Protein AF-A0A371H0K6-F1 (afdb_monomer)

Mean predicted aligned error: 21.17 Å

Structure (mmCIF, N/CA/C/O backbone):
data_AF-A0A371H0K6-F1
#
_entry.id   AF-A0A371H0K6-F1
#
loop_
_atom_site.group_PDB
_atom_site.id
_atom_site.type_symbol
_atom_site.label_atom_id
_atom_site.label_alt_id
_atom_site.label_comp_id
_atom_site.label_asym_id
_atom_site.label_entity_id
_atom_site.label_seq_id
_atom_site.pdbx_PDB_ins_code
_atom_site.Cartn_x
_atom_site.Cartn_y
_atom_site.Cartn_z
_atom_site.occupancy
_atom_site.B_iso_or_equiv
_atom_site.auth_seq_id
_atom_site.auth_comp_id
_atom_site.auth_asym_id
_atom_site.auth_atom_id
_atom_site.pdbx_PDB_model_num
ATOM 1 N N . MET A 1 1 ? -7.382 -18.363 21.894 1.00 45.09 1 MET A N 1
ATOM 2 C CA . MET A 1 1 ? -7.617 -19.755 22.333 1.00 45.09 1 MET A CA 1
ATOM 3 C C . MET A 1 1 ? -6.270 -20.460 22.282 1.00 45.09 1 MET A C 1
ATOM 5 O O . MET A 1 1 ? -5.723 -20.584 21.196 1.00 45.09 1 MET A O 1
ATOM 9 N N . TYR A 1 2 ? -5.668 -20.764 23.435 1.00 44.28 2 TYR A N 1
ATOM 10 C CA . TYR A 1 2 ? -4.329 -21.360 23.511 1.00 44.28 2 TYR A CA 1
ATOM 11 C C . TYR A 1 2 ? -4.470 -22.869 23.285 1.00 44.28 2 TYR A C 1
ATOM 13 O O . TYR A 1 2 ? -4.843 -23.604 24.197 1.00 44.28 2 TYR A O 1
ATOM 21 N N . VAL A 1 3 ? -4.262 -23.326 22.051 1.00 57.12 3 VAL A N 1
ATOM 22 C CA . VAL A 1 3 ? -4.075 -24.755 21.785 1.00 57.12 3 VAL A CA 1
ATOM 23 C C . VAL A 1 3 ? -2.621 -25.032 22.148 1.00 57.12 3 VAL A C 1
ATOM 25 O O . VAL A 1 3 ? -1.718 -24.473 21.535 1.00 57.12 3 VAL A O 1
ATOM 28 N N . SER A 1 4 ? -2.403 -25.771 23.235 1.00 51.38 4 SER A N 1
ATOM 29 C C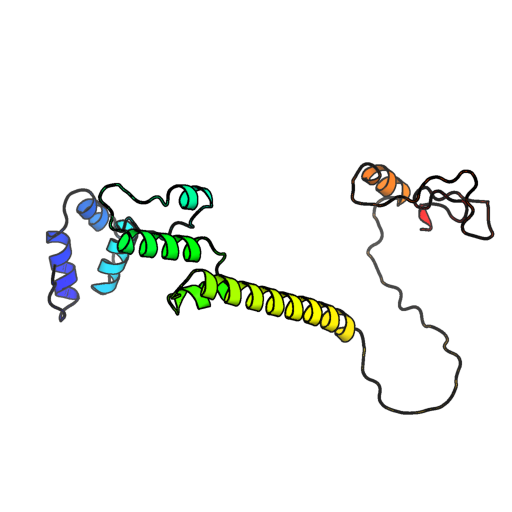A . SER A 1 4 ? -1.081 -26.055 23.798 1.00 51.38 4 SER A CA 1
ATOM 30 C C . SER A 1 4 ? -0.113 -26.534 22.712 1.00 51.38 4 SER A C 1
ATOM 32 O O . SER A 1 4 ? -0.322 -27.598 22.124 1.00 51.38 4 SER A O 1
ATOM 34 N N . GLY A 1 5 ? 0.929 -25.742 22.453 1.00 57.84 5 GLY A N 1
ATOM 35 C CA . GLY A 1 5 ? 1.994 -26.078 21.516 1.00 57.84 5 GLY A CA 1
ATOM 36 C C . GLY A 1 5 ? 2.712 -27.343 21.973 1.00 57.84 5 GLY A C 1
ATOM 37 O O . GLY A 1 5 ? 3.301 -27.370 23.051 1.00 57.84 5 GLY A O 1
ATOM 38 N N . GLY A 1 6 ? 2.617 -28.405 21.176 1.00 63.91 6 GLY A N 1
ATOM 39 C CA . GLY A 1 6 ? 3.348 -29.643 21.445 1.00 63.91 6 GLY A CA 1
ATOM 40 C C . GLY A 1 6 ? 2.882 -30.865 20.660 1.00 63.91 6 GLY A C 1
ATOM 41 O O . GLY A 1 6 ? 3.639 -31.823 20.549 1.00 63.91 6 GLY A O 1
ATOM 42 N N . ASN A 1 7 ? 1.665 -30.872 20.100 1.00 82.19 7 ASN A N 1
ATOM 43 C CA . ASN A 1 7 ? 1.193 -32.005 19.300 1.00 82.19 7 ASN A CA 1
ATOM 44 C C . ASN A 1 7 ? 0.217 -31.570 18.198 1.00 82.19 7 ASN A C 1
ATOM 46 O O . ASN A 1 7 ? -0.992 -31.513 18.423 1.00 82.19 7 ASN A O 1
ATOM 50 N N . ASP A 1 8 ? 0.734 -31.331 16.991 1.00 83.19 8 ASP A N 1
ATOM 51 C CA . ASP A 1 8 ? -0.053 -30.927 15.814 1.00 83.19 8 ASP A CA 1
ATOM 52 C C . ASP A 1 8 ? -1.241 -31.849 15.546 1.00 83.19 8 ASP A C 1
ATOM 54 O O . ASP A 1 8 ? -2.343 -31.399 15.234 1.00 83.19 8 ASP A O 1
ATOM 58 N N . LYS A 1 9 ? -1.057 -33.157 15.749 1.00 82.62 9 LYS A N 1
ATOM 59 C CA . LYS A 1 9 ? -2.113 -34.155 15.557 1.00 82.62 9 LYS A CA 1
ATOM 60 C C . LYS A 1 9 ? -3.246 -33.995 16.569 1.00 82.62 9 LYS A C 1
ATOM 62 O O . LYS A 1 9 ? -4.401 -34.251 16.230 1.00 82.62 9 LYS A O 1
ATOM 67 N N . LEU A 1 10 ? -2.934 -33.607 17.805 1.00 86.06 10 LEU A N 1
ATOM 68 C CA . LEU A 1 10 ? -3.939 -33.307 18.823 1.00 86.06 10 LEU A CA 1
ATOM 69 C C . LEU A 1 10 ? -4.637 -31.980 18.505 1.00 86.06 10 LEU A C 1
ATOM 71 O O . LEU A 1 10 ? -5.865 -31.928 18.502 1.00 86.06 10 LEU A O 1
ATOM 75 N N . SER A 1 11 ? -3.871 -30.947 18.157 1.00 86.75 11 SER A N 1
ATOM 76 C CA . SER A 1 11 ? -4.388 -29.622 17.809 1.00 86.75 11 SER A CA 1
ATOM 77 C C . SER A 1 11 ? -5.359 -29.676 16.625 1.00 86.75 11 SER A C 1
ATOM 79 O O . SER A 1 11 ? -6.478 -29.174 16.728 1.00 86.75 11 SER A O 1
ATOM 81 N N . CYS A 1 12 ? -5.009 -30.386 15.546 1.00 87.31 12 CYS A N 1
ATOM 82 C CA . CYS A 1 12 ? -5.887 -30.590 14.388 1.00 87.31 12 CYS A CA 1
ATOM 83 C C . CYS A 1 12 ? -7.174 -31.353 14.727 1.00 87.31 12 CYS A C 1
ATOM 85 O O . CYS A 1 12 ? -8.210 -31.102 14.118 1.00 87.31 12 CYS A O 1
ATOM 87 N N . LYS A 1 13 ? -7.137 -32.284 15.691 1.00 85.88 13 LYS A N 1
ATOM 88 C CA . LYS A 1 13 ? -8.326 -33.042 16.117 1.00 85.88 13 LYS A CA 1
ATOM 89 C C . LYS A 1 13 ? -9.265 -32.228 16.999 1.00 85.88 13 LYS A C 1
ATOM 91 O O . LYS A 1 13 ? -10.474 -32.418 16.927 1.00 85.88 13 LYS A O 1
ATOM 96 N N . LEU A 1 14 ? -8.719 -31.355 17.842 1.00 89.31 14 LEU A N 1
ATOM 97 C CA . LEU A 1 14 ? -9.507 -30.526 18.753 1.00 89.31 14 LEU A CA 1
ATOM 98 C C . LEU A 1 14 ? -10.107 -29.304 18.049 1.00 89.31 14 LEU A C 1
ATOM 100 O O . LEU A 1 14 ? -11.197 -28.865 18.411 1.00 89.31 14 LEU A O 1
ATOM 104 N N . PHE A 1 15 ? -9.429 -28.779 17.027 1.00 88.69 15 PHE A N 1
ATOM 105 C CA . PHE A 1 15 ? -9.820 -27.548 16.341 1.00 88.69 15 PHE A CA 1
ATOM 106 C C . PHE A 1 15 ? -11.255 -27.552 15.779 1.00 88.69 15 PHE A C 1
ATOM 108 O O . PHE A 1 15 ? -11.979 -26.595 16.059 1.00 88.69 15 PHE A O 1
ATOM 115 N N . PRO A 1 16 ? -11.746 -28.604 15.088 1.00 88.12 16 PRO A N 1
ATOM 116 C CA . PRO A 1 16 ? -13.129 -28.649 14.606 1.00 88.12 16 PRO A CA 1
ATOM 117 C C . PRO A 1 16 ? -14.175 -28.471 15.710 1.00 88.12 16 PRO A C 1
ATOM 119 O O . PRO A 1 16 ? -15.214 -27.865 15.467 1.00 88.12 16 PRO A O 1
ATOM 122 N N . GLY A 1 17 ? -13.889 -28.935 16.934 1.00 89.00 17 GLY A N 1
ATOM 123 C CA . GLY A 1 17 ? -14.779 -28.782 18.091 1.00 89.00 17 GLY A CA 1
ATOM 124 C C . GLY A 1 17 ? -14.931 -27.337 18.574 1.00 89.00 17 GLY A C 1
ATOM 125 O O . GLY A 1 17 ? -15.825 -27.037 19.362 1.00 89.00 17 GLY A O 1
ATOM 126 N N . THR A 1 18 ? -14.080 -26.432 18.092 1.00 89.75 18 THR A N 1
ATOM 127 C CA . THR A 1 18 ? -14.142 -24.997 18.393 1.00 89.75 18 THR A CA 1
ATOM 128 C C . THR A 1 18 ? -14.959 -24.212 17.360 1.00 89.75 18 THR A C 1
ATOM 130 O O . THR A 1 18 ? -15.326 -23.063 17.608 1.00 89.75 18 THR A O 1
ATOM 133 N N . LEU A 1 19 ? -15.272 -24.821 16.211 1.00 91.38 19 LEU A N 1
ATOM 134 C CA . LEU A 1 19 ? -15.954 -24.167 15.097 1.00 91.38 19 LEU A CA 1
ATOM 135 C C . LEU A 1 19 ? -17.476 -24.268 15.228 1.00 91.38 19 LEU A C 1
ATOM 137 O O . LEU A 1 19 ? -18.022 -25.248 15.731 1.00 91.38 19 LEU A O 1
ATOM 141 N N . ARG A 1 20 ? -18.185 -23.254 14.723 1.00 91.38 20 ARG A N 1
ATOM 142 C CA . ARG A 1 20 ? -19.651 -23.239 14.610 1.00 91.38 20 ARG A CA 1
ATOM 143 C C . ARG A 1 20 ? -20.077 -22.640 13.273 1.00 91.38 20 ARG A C 1
ATOM 145 O O . ARG A 1 20 ? -19.347 -21.846 12.681 1.00 91.38 20 ARG A O 1
ATOM 152 N N . GLY A 1 21 ? -21.272 -23.007 12.811 1.00 93.38 21 GLY A N 1
ATOM 153 C CA . GLY A 1 21 ? -21.896 -22.422 11.622 1.00 93.38 21 GLY A CA 1
ATOM 154 C C . GLY A 1 21 ? -21.027 -22.535 10.366 1.00 93.38 21 GLY A C 1
ATOM 155 O O . GLY A 1 21 ? -20.539 -23.614 10.034 1.00 93.38 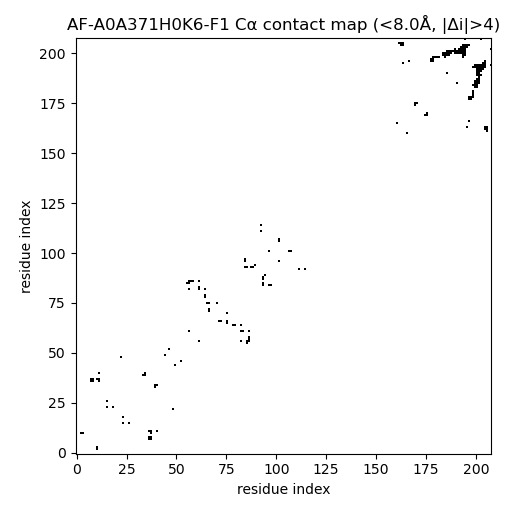21 GLY A O 1
ATOM 156 N N . VAL A 1 22 ? -20.817 -21.406 9.681 1.00 90.75 22 VAL A N 1
ATOM 157 C CA . VAL A 1 22 ? -20.090 -21.324 8.398 1.00 90.75 22 VAL A CA 1
ATOM 158 C C . VAL A 1 22 ? -18.665 -21.880 8.496 1.00 90.75 22 VAL A C 1
ATOM 160 O O . VAL A 1 22 ? -18.211 -22.562 7.580 1.00 90.75 22 VAL A O 1
ATOM 163 N N . ALA A 1 23 ? -17.980 -21.663 9.622 1.00 91.44 23 ALA A N 1
ATOM 164 C CA . ALA A 1 23 ? -16.634 -22.190 9.839 1.00 91.44 23 ALA A CA 1
ATOM 165 C C . ALA A 1 23 ? -16.602 -23.723 9.904 1.00 91.44 23 ALA A C 1
ATOM 167 O O . ALA A 1 23 ? -15.687 -24.351 9.378 1.00 91.44 23 ALA A O 1
ATOM 168 N N . MET A 1 24 ? -17.628 -24.335 10.498 1.00 92.75 24 MET A N 1
ATOM 169 C CA . MET A 1 24 ? -17.750 -25.790 10.555 1.00 92.75 24 MET A CA 1
ATOM 170 C C . MET A 1 24 ? -18.036 -26.378 9.169 1.00 92.75 24 MET A C 1
ATOM 172 O O . MET A 1 24 ? -17.437 -27.383 8.795 1.00 92.75 24 MET A O 1
ATOM 176 N N . HIS A 1 25 ? -18.913 -25.731 8.392 1.00 92.31 25 HIS A N 1
ATOM 177 C CA . HIS A 1 25 ? -19.211 -26.161 7.026 1.00 92.31 25 HIS A CA 1
ATOM 178 C C . HIS A 1 25 ? -17.969 -26.091 6.132 1.00 92.31 25 HIS A C 1
ATOM 180 O O . HIS A 1 25 ? -17.664 -27.058 5.446 1.00 92.31 25 HIS A O 1
ATOM 186 N N . TRP A 1 26 ? -17.204 -24.999 6.206 1.00 94.12 26 TRP A N 1
ATOM 187 C CA . TRP A 1 26 ? -15.934 -24.862 5.489 1.00 94.12 26 TRP A CA 1
ATOM 188 C C . TRP A 1 26 ? -14.925 -25.963 5.837 1.00 94.12 26 TRP A C 1
ATOM 190 O O . TRP A 1 26 ? -14.297 -26.522 4.946 1.00 94.12 26 TRP A O 1
ATOM 200 N N . MET A 1 27 ? -14.782 -26.324 7.115 1.00 90.25 27 MET A N 1
ATOM 201 C CA . MET A 1 27 ? -13.859 -27.395 7.508 1.00 90.25 27 MET A CA 1
ATOM 202 C C . MET A 1 27 ? -14.210 -28.722 6.808 1.00 90.25 27 MET A C 1
ATOM 204 O O . MET A 1 27 ? -13.319 -29.484 6.439 1.00 90.25 27 MET A O 1
ATOM 208 N N . ALA A 1 28 ? -15.504 -28.986 6.595 1.00 90.25 28 ALA A N 1
ATOM 209 C CA . ALA A 1 28 ? -15.987 -30.184 5.913 1.00 90.25 28 ALA A CA 1
ATOM 210 C C . ALA A 1 28 ? -15.794 -30.152 4.384 1.00 90.25 28 ALA A C 1
ATOM 212 O O . ALA A 1 28 ? -15.892 -31.202 3.752 1.00 90.25 28 ALA A O 1
ATOM 213 N N . THR A 1 29 ? -15.516 -28.989 3.783 1.00 91.69 29 THR A N 1
ATOM 214 C CA . THR A 1 29 ? -15.246 -28.866 2.339 1.00 91.69 29 THR A CA 1
ATOM 215 C C . THR A 1 29 ? -13.763 -28.978 1.986 1.00 91.69 29 THR A C 1
ATOM 217 O O . THR A 1 29 ? -13.419 -28.982 0.803 1.00 91.69 29 THR A O 1
ATOM 220 N N . LEU A 1 30 ? -12.874 -29.077 2.980 1.00 90.62 30 LEU A N 1
ATOM 221 C CA . LEU A 1 30 ? -11.439 -29.193 2.739 1.00 90.62 30 LEU A CA 1
ATOM 222 C C . LEU A 1 30 ? -11.091 -30.527 2.047 1.00 90.62 30 LEU A C 1
ATOM 224 O O . LEU A 1 30 ? -11.603 -31.578 2.447 1.00 90.62 30 LEU A O 1
ATOM 228 N N . PRO A 1 31 ? -10.206 -30.523 1.029 1.00 89.69 31 PRO A N 1
ATOM 229 C CA . PRO A 1 31 ? -9.789 -31.746 0.355 1.00 89.69 31 PRO A CA 1
ATOM 230 C C . PRO A 1 31 ? -9.125 -32.747 1.305 1.00 89.69 31 PRO A C 1
ATOM 232 O O . PRO A 1 31 ? -8.416 -32.386 2.247 1.00 89.69 31 PRO A O 1
ATOM 235 N N . ALA A 1 32 ? -9.283 -34.038 1.017 1.00 86.56 32 ALA A N 1
ATOM 236 C CA . ALA A 1 32 ? -8.591 -35.071 1.775 1.00 86.56 32 ALA A CA 1
ATOM 237 C C . ALA A 1 32 ? -7.068 -34.843 1.729 1.00 86.56 32 ALA A C 1
ATOM 239 O O . ALA A 1 32 ? -6.499 -34.624 0.662 1.00 86.56 32 ALA A O 1
ATOM 240 N N . ARG A 1 33 ? -6.408 -34.951 2.889 1.00 85.94 33 ARG A N 1
ATOM 241 C CA . ARG A 1 33 ? -4.949 -34.784 3.059 1.00 85.94 33 ARG A CA 1
ATOM 242 C C . ARG A 1 33 ? -4.414 -33.362 2.802 1.00 85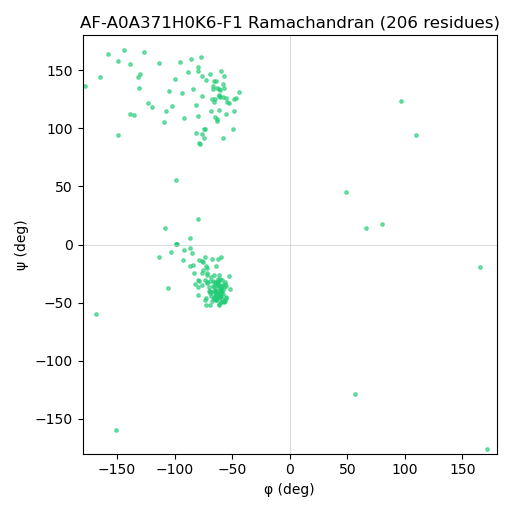.94 33 ARG A C 1
ATOM 244 O O . ARG A 1 33 ? -3.199 -33.206 2.714 1.00 85.94 33 ARG A O 1
ATOM 251 N N . SER A 1 34 ? -5.267 -32.334 2.740 1.00 86.81 34 SER A N 1
ATOM 252 C CA . SER A 1 34 ? -4.823 -30.937 2.578 1.00 86.81 34 SER A CA 1
ATOM 253 C C . SER A 1 34 ? -4.200 -30.315 3.836 1.00 86.81 34 SER A C 1
ATOM 255 O O . SER A 1 34 ? -3.641 -29.230 3.753 1.00 86.81 34 SER A O 1
ATOM 257 N N . ILE A 1 35 ? -4.311 -30.971 4.994 1.00 88.31 35 ILE A N 1
ATOM 258 C CA . ILE A 1 35 ? -3.754 -30.518 6.275 1.00 88.31 35 ILE A CA 1
ATOM 259 C C . ILE A 1 35 ? -2.773 -31.583 6.761 1.00 88.31 35 ILE A C 1
ATOM 261 O O . ILE A 1 35 ? -3.192 -32.717 7.013 1.00 88.31 35 ILE A O 1
ATOM 265 N N . GLN A 1 36 ? -1.495 -31.230 6.903 1.00 86.75 36 GLN A N 1
ATOM 266 C CA . GLN A 1 36 ? -0.462 -32.115 7.451 1.00 86.75 36 GLN A CA 1
ATOM 267 C C . GLN A 1 36 ? -0.079 -31.703 8.877 1.00 86.75 36 GLN A C 1
ATOM 269 O O . GLN A 1 36 ? 0.109 -32.563 9.737 1.00 86.75 36 GLN A O 1
ATOM 274 N N . MET A 1 37 ? -0.045 -30.397 9.143 1.00 90.56 37 MET A N 1
ATOM 275 C CA . MET A 1 37 ? 0.287 -29.801 10.437 1.00 90.56 37 MET A CA 1
ATOM 276 C C . MET A 1 37 ? -0.806 -28.835 10.898 1.00 90.56 37 MET A C 1
ATOM 278 O O . MET A 1 37 ? -1.662 -28.410 10.119 1.00 90.56 37 MET A O 1
ATOM 282 N N . PHE A 1 38 ? -0.776 -28.462 12.179 1.00 88.44 38 PHE A N 1
ATOM 283 C CA . PHE A 1 38 ? -1.720 -27.477 12.703 1.00 88.44 38 PHE A CA 1
ATOM 284 C C . PHE A 1 38 ? -1.554 -26.106 12.039 1.00 88.44 38 PHE A C 1
ATOM 286 O O . PHE A 1 38 ? -2.550 -25.423 11.807 1.00 88.44 38 PHE A O 1
ATOM 293 N N . ASP A 1 39 ? -0.333 -25.747 11.647 1.00 88.56 39 ASP A N 1
ATOM 294 C CA . ASP A 1 39 ? -0.060 -24.503 10.925 1.00 88.56 39 ASP A CA 1
ATOM 295 C C . ASP A 1 39 ? -0.743 -24.451 9.549 1.00 88.56 39 ASP A C 1
ATOM 297 O O . ASP A 1 39 ? -1.259 -23.398 9.173 1.00 88.56 39 ASP A O 1
ATOM 301 N N . ASP A 1 40 ? -0.859 -25.578 8.833 1.00 90.31 40 ASP A N 1
ATOM 302 C CA . ASP A 1 40 ? -1.591 -25.638 7.556 1.00 90.31 40 ASP A CA 1
ATOM 303 C C . ASP A 1 40 ? -3.080 -25.326 7.761 1.00 90.31 40 ASP A C 1
ATOM 305 O O . ASP A 1 40 ? -3.708 -24.596 6.983 1.00 90.31 40 ASP A O 1
ATOM 309 N N . LEU A 1 41 ? -3.653 -25.873 8.839 1.00 90.38 41 LEU A N 1
ATOM 310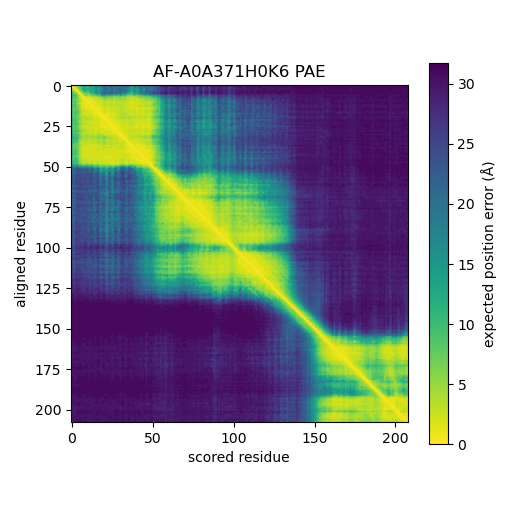 C CA . LEU A 1 41 ? -5.042 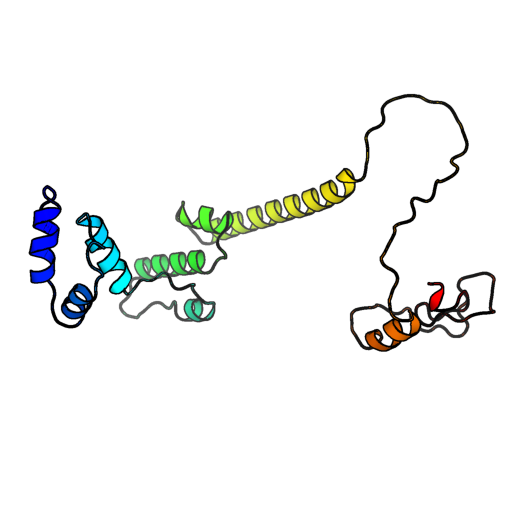-25.650 9.229 1.00 90.38 41 LEU A CA 1
ATOM 311 C C . LEU A 1 41 ? -5.267 -24.202 9.670 1.00 90.38 41 LEU A C 1
ATOM 313 O O . LEU A 1 41 ? -6.205 -23.559 9.197 1.00 90.38 41 LEU A O 1
ATOM 317 N N . ALA A 1 42 ? -4.407 -23.680 10.544 1.00 89.56 42 ALA A N 1
ATOM 318 C CA . ALA A 1 42 ? -4.479 -22.306 11.021 1.00 89.56 42 ALA A CA 1
ATOM 319 C C . ALA A 1 42 ? -4.331 -21.309 9.861 1.00 89.56 42 ALA A C 1
ATOM 321 O O . ALA A 1 42 ? -5.142 -20.390 9.736 1.00 89.56 42 ALA A O 1
ATOM 322 N N . GLY A 1 43 ? -3.366 -21.528 8.964 1.00 88.69 43 GLY A N 1
ATOM 323 C CA . GLY A 1 43 ? -3.158 -20.712 7.769 1.00 88.69 43 GLY A CA 1
ATOM 324 C C . GLY A 1 43 ? -4.359 -20.738 6.822 1.00 88.69 43 GLY A C 1
ATOM 325 O O . GLY A 1 43 ? -4.818 -19.686 6.375 1.00 88.69 43 GLY A O 1
ATOM 326 N N . SER A 1 44 ? -4.932 -21.919 6.574 1.00 89.62 44 SER A N 1
ATOM 327 C CA . SER A 1 44 ? -6.134 -22.064 5.740 1.00 89.62 44 SER A CA 1
ATOM 328 C C . SER A 1 44 ? -7.350 -21.373 6.361 1.00 89.62 44 SER A C 1
ATOM 330 O O . SER A 1 44 ? -8.092 -20.677 5.666 1.00 89.62 44 SER A O 1
ATOM 332 N N . PHE A 1 45 ? -7.534 -21.515 7.675 1.00 90.25 45 PHE A N 1
ATOM 333 C CA . PHE A 1 45 ? -8.620 -20.876 8.414 1.00 90.25 45 PHE A CA 1
ATOM 334 C C . PHE A 1 45 ? -8.509 -19.350 8.367 1.00 90.25 45 PHE A C 1
ATOM 336 O O . PHE A 1 45 ? -9.485 -18.669 8.057 1.00 90.25 45 PHE A O 1
ATOM 343 N N . VAL A 1 46 ? -7.314 -18.805 8.612 1.00 88.56 46 VAL A N 1
ATOM 344 C CA . VAL A 1 46 ? -7.046 -17.365 8.510 1.00 88.56 46 VAL A CA 1
ATOM 345 C C . VAL A 1 46 ? -7.263 -16.881 7.076 1.00 88.56 46 VAL A C 1
ATOM 347 O O . VAL A 1 46 ? -7.946 -15.887 6.878 1.00 88.56 46 VAL A O 1
ATOM 350 N N . SER A 1 47 ? -6.780 -17.593 6.059 1.00 85.44 47 SER A N 1
ATOM 351 C CA . SER A 1 47 ? -6.994 -17.213 4.652 1.00 85.44 47 SER A CA 1
ATOM 352 C C . SER A 1 47 ? -8.479 -17.158 4.256 1.00 85.44 47 SER A C 1
ATOM 354 O O . SER A 1 47 ? -8.888 -16.297 3.468 1.00 85.44 47 SER A O 1
ATOM 356 N N . GLN A 1 48 ? -9.294 -18.058 4.816 1.00 87.06 48 GLN A N 1
ATOM 357 C CA . GLN A 1 48 ? -10.729 -18.129 4.550 1.00 87.06 48 GLN A CA 1
ATOM 358 C C . GLN A 1 48 ? -11.542 -17.090 5.335 1.00 87.06 48 GLN A C 1
ATOM 360 O O . GLN A 1 48 ? -12.466 -16.497 4.779 1.00 87.06 48 GLN A O 1
ATOM 365 N N . PHE A 1 49 ? -11.239 -16.901 6.623 1.00 85.94 49 PHE A N 1
ATOM 366 C CA . PHE A 1 49 ? -12.092 -16.156 7.558 1.00 85.94 49 PHE A CA 1
ATOM 367 C C . PHE A 1 49 ? -11.497 -14.846 8.065 1.00 85.94 49 PHE A C 1
ATOM 369 O O . PHE A 1 49 ? -12.220 -14.053 8.670 1.00 85.94 49 PHE A O 1
ATOM 376 N N . ALA A 1 50 ? -10.215 -14.567 7.825 1.00 82.19 50 ALA A N 1
ATOM 377 C CA . ALA A 1 50 ? -9.691 -13.242 8.102 1.00 82.19 50 ALA A CA 1
ATOM 378 C C . ALA A 1 50 ? -10.318 -12.253 7.116 1.00 82.19 50 ALA A C 1
ATOM 380 O O . ALA A 1 50 ? -10.053 -12.277 5.915 1.00 82.19 50 ALA A O 1
ATOM 381 N N . ALA A 1 51 ? -11.108 -11.324 7.654 1.00 62.62 51 ALA A N 1
ATOM 382 C CA . ALA A 1 51 ? -11.660 -10.192 6.910 1.00 62.62 51 ALA A CA 1
ATOM 383 C C . ALA A 1 51 ? -10.567 -9.284 6.309 1.00 62.62 51 ALA A C 1
ATOM 385 O O . ALA A 1 51 ? -10.851 -8.434 5.468 1.00 62.62 51 ALA A O 1
ATOM 386 N N . ASN A 1 52 ? -9.312 -9.489 6.712 1.00 58.53 52 ASN A N 1
ATOM 387 C CA . ASN A 1 52 ? -8.152 -8.730 6.287 1.00 58.53 52 ASN A CA 1
ATOM 388 C C . ASN A 1 52 ? -7.377 -9.470 5.183 1.00 58.53 52 ASN A C 1
ATOM 390 O O . ASN A 1 52 ? -6.179 -9.717 5.300 1.00 58.53 52 ASN A O 1
ATOM 394 N N . LYS A 1 53 ? -8.047 -9.833 4.081 1.00 57.50 53 LYS A N 1
ATOM 395 C CA . LYS A 1 53 ? -7.296 -9.957 2.825 1.00 57.50 53 LYS A CA 1
ATOM 396 C C . LYS A 1 53 ? -6.805 -8.556 2.505 1.00 57.50 53 LYS A C 1
ATOM 398 O O . LYS A 1 53 ? -7.623 -7.639 2.490 1.00 57.50 53 LYS A O 1
ATOM 403 N N . VAL A 1 54 ? -5.497 -8.387 2.310 1.00 58.75 54 VAL A N 1
ATOM 404 C CA . VAL A 1 54 ? -4.893 -7.098 1.954 1.00 58.75 54 VAL A CA 1
ATOM 405 C C . VAL A 1 54 ? -5.543 -6.626 0.655 1.00 58.75 54 VAL A C 1
ATOM 407 O O . VAL A 1 54 ? -5.135 -7.003 -0.441 1.00 58.75 54 VAL A O 1
ATOM 410 N N . LYS A 1 55 ? -6.619 -5.848 0.778 1.00 62.88 55 LYS A N 1
ATOM 411 C CA . LYS A 1 55 ? -7.199 -5.127 -0.342 1.00 62.88 55 LYS A CA 1
ATOM 412 C C . LYS A 1 55 ? -6.168 -4.081 -0.739 1.00 62.88 55 LYS A C 1
ATOM 414 O O . LYS A 1 55 ? -5.598 -3.413 0.136 1.00 62.88 55 LYS A O 1
ATOM 419 N N . LYS A 1 56 ? -5.911 -3.968 -2.044 1.00 63.03 56 LYS A N 1
ATOM 420 C CA . LYS A 1 56 ? -5.256 -2.773 -2.574 1.00 63.03 56 LYS A CA 1
ATOM 421 C C . LYS A 1 56 ? -6.098 -1.590 -2.110 1.00 63.03 56 LYS A C 1
ATOM 423 O O . LYS A 1 56 ? -7.300 -1.603 -2.343 1.00 63.03 56 LYS A O 1
ATOM 428 N N . ILE A 1 57 ? -5.473 -0.660 -1.393 1.00 69.31 57 ILE A N 1
ATOM 429 C CA . ILE A 1 57 ? -6.111 0.611 -1.063 1.00 69.31 57 ILE A CA 1
ATOM 430 C C . ILE A 1 57 ? -6.309 1.340 -2.387 1.00 69.31 57 ILE A C 1
ATOM 432 O O . ILE A 1 57 ? -5.348 1.547 -3.130 1.00 69.31 57 ILE A O 1
ATOM 436 N N . GLU A 1 58 ? -7.550 1.683 -2.694 1.00 72.38 58 GLU A N 1
ATOM 437 C CA . GLU A 1 58 ? -7.880 2.587 -3.782 1.00 72.38 58 GLU A CA 1
ATOM 438 C C . GLU A 1 58 ? -7.815 4.035 -3.293 1.00 72.38 58 GLU A C 1
ATOM 440 O O . GLU A 1 58 ? -7.916 4.328 -2.103 1.00 72.38 58 GLU A O 1
ATOM 445 N N . VAL A 1 59 ? -7.669 4.979 -4.225 1.00 69.31 59 VAL A N 1
ATOM 446 C CA . VAL A 1 59 ? -7.654 6.412 -3.889 1.00 69.31 59 VAL A CA 1
ATOM 447 C C . VAL A 1 59 ? -8.952 6.830 -3.180 1.00 69.31 59 VAL A C 1
ATOM 449 O O . VAL A 1 59 ? -8.916 7.693 -2.310 1.00 69.31 59 VAL A O 1
ATOM 452 N N . ALA A 1 60 ? -10.079 6.180 -3.492 1.00 72.12 60 ALA A N 1
ATOM 453 C CA . ALA A 1 60 ? -11.353 6.375 -2.802 1.00 72.12 60 ALA A CA 1
ATOM 454 C C . ALA A 1 60 ? -11.270 6.041 -1.300 1.00 72.12 60 ALA A C 1
ATOM 456 O O . ALA A 1 60 ? -11.750 6.821 -0.481 1.00 72.12 60 ALA A O 1
ATOM 457 N N . ASP A 1 61 ? -10.579 4.956 -0.934 1.00 75.62 61 ASP A N 1
ATOM 458 C CA . ASP A 1 61 ? -10.448 4.507 0.458 1.00 75.62 61 ASP A CA 1
ATOM 459 C C . ASP A 1 61 ? -9.659 5.511 1.321 1.00 75.62 61 ASP A C 1
ATOM 461 O O . ASP A 1 61 ? -9.848 5.582 2.535 1.00 75.62 61 ASP A O 1
ATOM 465 N N . LEU A 1 62 ? -8.774 6.311 0.709 1.00 78.62 62 LEU A N 1
ATOM 466 C CA . LEU A 1 62 ? -8.030 7.368 1.405 1.00 78.62 62 LEU A CA 1
ATOM 467 C C . LEU A 1 62 ? -8.938 8.529 1.836 1.00 78.62 62 LEU A C 1
ATOM 469 O O . LEU A 1 62 ? -8.676 9.146 2.868 1.00 78.62 62 LEU A O 1
ATOM 473 N N . PHE A 1 63 ? -10.009 8.821 1.090 1.00 78.69 63 PHE A N 1
ATOM 474 C CA . PHE A 1 63 ? -10.956 9.888 1.445 1.00 78.69 63 PHE A CA 1
ATOM 475 C C . PHE A 1 63 ? -11.850 9.530 2.637 1.00 78.69 63 PHE A C 1
ATOM 477 O O . PHE A 1 63 ? -12.412 10.427 3.277 1.00 78.69 63 PHE A O 1
ATOM 484 N N . ASP A 1 64 ? -11.955 8.243 2.954 1.00 81.69 64 ASP A N 1
ATOM 485 C CA . ASP A 1 64 ? -12.720 7.742 4.093 1.00 81.69 64 ASP A CA 1
ATOM 486 C C . ASP A 1 64 ? -11.916 7.757 5.401 1.00 81.69 64 ASP A C 1
ATOM 488 O O . ASP A 1 64 ? -12.477 7.557 6.480 1.00 81.69 64 ASP A O 1
ATOM 492 N N . VAL A 1 65 ? -10.616 8.069 5.341 1.00 85.19 65 VAL A N 1
ATOM 493 C CA . VAL A 1 65 ? -9.773 8.235 6.529 1.00 85.19 65 VAL A CA 1
ATOM 494 C C . VAL A 1 65 ? -10.103 9.566 7.207 1.00 85.19 65 VAL A C 1
ATOM 496 O O . VAL A 1 65 ? -9.549 10.617 6.886 1.00 85.19 65 VAL A O 1
ATOM 499 N N . LYS A 1 66 ? -11.033 9.524 8.162 1.00 89.31 66 LYS A N 1
ATOM 500 C CA . LYS A 1 66 ? -11.470 10.667 8.974 1.00 89.31 66 LYS A CA 1
ATOM 501 C C . LYS A 1 66 ? -11.477 10.279 10.447 1.00 89.31 66 LYS A C 1
ATOM 503 O O . LYS A 1 66 ? -11.822 9.151 10.781 1.00 89.31 66 LYS A O 1
ATOM 508 N N . GLN A 1 67 ? -11.126 11.223 11.318 1.00 92.81 67 GLN A N 1
ATOM 509 C CA . GLN A 1 67 ? -11.175 11.006 12.763 1.00 92.81 67 GLN A CA 1
ATOM 510 C C . GLN A 1 67 ? -12.634 10.853 13.217 1.00 92.81 67 GLN A C 1
ATOM 512 O O . GLN A 1 67 ? -13.452 11.738 12.950 1.00 92.81 67 GLN A O 1
ATOM 517 N N . SER A 1 68 ? -12.963 9.753 13.900 1.00 91.31 68 SER A N 1
ATOM 518 C CA . SER A 1 68 ? -14.292 9.584 14.505 1.00 91.31 68 SER A CA 1
ATOM 519 C C . SER A 1 68 ? -14.424 10.388 15.804 1.00 91.31 68 SER A C 1
ATOM 521 O O . SER A 1 68 ? -13.433 10.789 16.416 1.00 91.31 68 SER A O 1
ATOM 523 N N . GLN A 1 69 ? -15.660 10.637 16.243 1.00 92.12 69 GLN A N 1
ATOM 524 C CA . GLN A 1 69 ? -15.938 11.437 17.443 1.00 92.12 69 GLN A CA 1
ATOM 525 C C . GLN A 1 69 ? -15.370 10.803 18.727 1.00 92.12 69 GLN A C 1
ATOM 527 O O . GLN A 1 69 ? -15.010 11.494 19.677 1.00 92.12 69 GLN A O 1
ATOM 532 N N . ASP A 1 70 ? -15.286 9.482 18.723 1.00 94.00 70 ASP A N 1
ATOM 533 C CA . ASP A 1 70 ? -14.840 8.592 19.788 1.00 94.00 70 ASP A CA 1
ATOM 534 C C . ASP A 1 70 ? -13.371 8.143 19.621 1.00 94.00 70 ASP A C 1
ATOM 536 O O . ASP A 1 70 ? -12.828 7.441 20.477 1.00 94.00 70 ASP A O 1
ATOM 540 N N . GLU A 1 71 ? -12.681 8.595 18.567 1.00 93.12 71 GLU A N 1
ATOM 541 C CA . GLU A 1 71 ? -11.281 8.267 18.302 1.00 93.12 71 GLU A CA 1
ATOM 542 C C . GLU A 1 71 ? -10.306 9.316 18.865 1.00 93.12 71 GLU A C 1
ATOM 544 O O . GLU A 1 71 ? -10.381 10.519 18.601 1.00 93.12 71 GLU A O 1
ATOM 549 N N . THR A 1 72 ? -9.296 8.843 19.601 1.00 94.44 72 THR A N 1
ATOM 550 C CA . THR A 1 72 ? -8.196 9.703 20.065 1.00 94.44 72 THR A CA 1
ATOM 551 C C . THR A 1 72 ? -7.311 10.161 18.903 1.00 94.44 72 THR A C 1
ATOM 553 O O . THR A 1 72 ? -7.014 9.388 17.994 1.00 94.44 72 THR A O 1
ATOM 556 N N . LEU A 1 73 ? -6.762 11.377 18.988 1.00 88.44 73 LEU A N 1
ATOM 557 C CA . LEU A 1 73 ? -5.872 11.918 17.952 1.00 88.44 73 LEU A CA 1
ATOM 558 C C . LEU A 1 73 ? -4.663 11.009 17.661 1.00 88.44 73 LEU A C 1
ATOM 560 O O . LEU A 1 73 ? -4.237 10.876 16.518 1.00 88.44 73 LEU A O 1
ATOM 564 N N . LYS A 1 74 ? -4.122 10.345 18.690 1.00 84.00 74 LYS A N 1
ATOM 565 C CA . LYS A 1 74 ? -3.006 9.402 18.539 1.00 84.00 74 LYS A CA 1
ATOM 566 C C . LYS A 1 74 ? -3.392 8.184 17.693 1.00 84.00 74 LYS A C 1
ATOM 568 O O . LYS A 1 74 ? -2.596 7.760 16.861 1.00 84.00 74 LYS A O 1
ATOM 573 N N . SER A 1 75 ? -4.585 7.627 17.921 1.00 84.25 75 SER A N 1
ATOM 574 C CA . SER A 1 75 ? -5.118 6.508 17.131 1.00 84.25 75 SER A CA 1
ATOM 575 C C . SER A 1 75 ? -5.335 6.929 15.682 1.00 84.25 75 SER A C 1
ATOM 577 O O . SER A 1 75 ? -4.814 6.283 14.773 1.00 84.25 75 SER A O 1
ATOM 579 N N . TYR A 1 76 ? -5.981 8.080 15.490 1.00 89.00 76 TYR A N 1
ATOM 580 C CA . TYR A 1 76 ? -6.244 8.624 14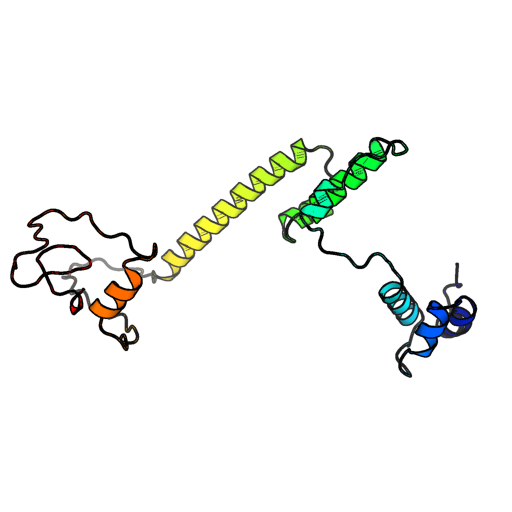.166 1.00 89.00 76 TYR A CA 1
ATOM 581 C C . TYR A 1 76 ? -4.953 8.823 13.367 1.00 89.00 76 TYR A C 1
ATOM 583 O O . TYR A 1 76 ? -4.843 8.345 12.242 1.00 89.00 76 TYR A O 1
ATOM 591 N N . LEU A 1 77 ? -3.936 9.464 13.957 1.00 84.81 77 LEU A N 1
ATOM 592 C CA . LEU A 1 77 ? -2.654 9.694 13.285 1.00 84.81 77 LEU A CA 1
ATOM 593 C C . LEU A 1 77 ? -1.941 8.386 12.918 1.00 84.81 77 LEU A C 1
ATOM 595 O O . LEU A 1 77 ? -1.312 8.311 11.865 1.00 84.81 77 LEU A O 1
ATOM 599 N N . ALA A 1 78 ? -2.054 7.344 13.744 1.00 82.00 78 ALA A N 1
ATOM 600 C CA . ALA A 1 78 ? -1.497 6.035 13.418 1.00 82.00 78 ALA A CA 1
ATOM 601 C C . ALA A 1 78 ? -2.207 5.397 12.208 1.00 82.00 78 ALA A C 1
ATOM 603 O O . ALA A 1 78 ? -1.535 4.919 11.291 1.00 82.00 78 ALA A O 1
ATOM 604 N N . CYS A 1 79 ? -3.545 5.437 12.173 1.00 81.75 79 CYS A N 1
ATOM 605 C CA . CYS A 1 79 ? -4.348 4.961 11.041 1.00 81.75 79 CYS A CA 1
ATOM 606 C C . CYS A 1 79 ? -4.083 5.768 9.765 1.00 81.75 79 CYS A C 1
ATOM 608 O O . CYS A 1 79 ? -3.852 5.185 8.706 1.00 81.75 79 CYS A O 1
ATOM 610 N N . PHE A 1 80 ? -4.049 7.096 9.871 1.00 83.62 80 PHE A N 1
ATOM 611 C CA . PHE A 1 80 ? -3.762 8.001 8.763 1.00 83.62 80 PHE A CA 1
ATOM 612 C C . PHE A 1 80 ? -2.384 7.729 8.159 1.00 83.62 80 PHE A C 1
ATOM 614 O O . PHE A 1 80 ? -2.272 7.495 6.958 1.00 83.62 80 PHE A O 1
ATOM 621 N N . ASN A 1 81 ? -1.342 7.644 8.989 1.00 80.12 81 ASN A N 1
ATOM 622 C CA . ASN A 1 81 ? 0.006 7.328 8.520 1.00 80.12 81 ASN A CA 1
ATOM 623 C C . ASN A 1 81 ? 0.063 5.957 7.832 1.00 80.12 81 ASN A C 1
ATOM 625 O O . ASN A 1 81 ? 0.698 5.815 6.789 1.00 80.12 81 ASN A O 1
ATOM 629 N N . ASN A 1 82 ? -0.630 4.953 8.376 1.00 79.50 82 ASN A N 1
ATOM 630 C CA . ASN A 1 82 ? -0.704 3.631 7.757 1.00 79.50 82 ASN A CA 1
ATOM 631 C C . ASN A 1 82 ? -1.380 3.677 6.375 1.00 79.50 82 ASN A C 1
ATOM 633 O O . ASN A 1 82 ? -0.886 3.062 5.429 1.00 79.50 82 ASN A O 1
ATOM 637 N N . ALA A 1 83 ? -2.475 4.429 6.247 1.00 81.75 83 ALA A N 1
ATOM 638 C CA . ALA A 1 83 ? -3.191 4.592 4.989 1.00 81.75 83 ALA A CA 1
ATOM 639 C C . ALA A 1 83 ? -2.329 5.285 3.924 1.00 81.75 83 ALA A C 1
ATOM 641 O O . ALA A 1 83 ? -2.274 4.806 2.793 1.00 81.75 83 ALA A O 1
ATOM 642 N N . ILE A 1 84 ? -1.586 6.337 4.294 1.00 80.94 84 ILE A N 1
ATOM 643 C CA . ILE A 1 84 ? -0.647 7.024 3.394 1.00 80.94 84 ILE A CA 1
ATOM 644 C C . ILE A 1 84 ? 0.391 6.049 2.830 1.00 80.94 84 ILE A C 1
ATOM 646 O O . ILE A 1 84 ? 0.581 5.996 1.617 1.00 80.94 84 ILE A O 1
ATOM 650 N N . VAL A 1 85 ? 1.024 5.234 3.681 1.00 79.81 85 VAL A N 1
ATOM 651 C CA . VAL A 1 85 ? 2.034 4.258 3.231 1.00 79.81 85 VAL A CA 1
ATOM 652 C C . VAL A 1 85 ? 1.422 3.209 2.302 1.00 79.81 85 VAL A C 1
ATOM 654 O O . VAL A 1 85 ? 2.004 2.881 1.271 1.00 79.81 85 VAL A O 1
ATOM 657 N N . ARG A 1 86 ? 0.226 2.709 2.630 1.00 79.19 86 ARG A N 1
ATOM 658 C CA . ARG A 1 86 ? -0.487 1.705 1.825 1.00 79.19 86 ARG A CA 1
ATOM 659 C C . ARG A 1 86 ? -1.057 2.250 0.510 1.00 79.19 86 ARG A C 1
ATOM 661 O O . ARG A 1 86 ? -1.337 1.451 -0.380 1.00 79.19 86 ARG A O 1
ATOM 668 N N . GLY A 1 87 ? -1.242 3.565 0.394 1.00 80.12 87 GLY A N 1
ATOM 669 C CA . GLY A 1 87 ? -1.660 4.235 -0.839 1.00 80.12 87 GLY A CA 1
ATOM 670 C C . GLY A 1 87 ? -0.540 4.383 -1.876 1.00 80.12 87 GLY A C 1
ATOM 671 O O . GLY A 1 87 ? -0.816 4.675 -3.038 1.00 80.12 87 GLY A O 1
ATOM 672 N N . LEU A 1 88 ? 0.722 4.173 -1.487 1.00 82.56 88 LEU A N 1
ATOM 673 C CA . LEU A 1 88 ? 1.859 4.229 -2.403 1.00 82.56 88 LEU A CA 1
ATOM 674 C C . LEU A 1 88 ? 1.991 2.936 -3.211 1.00 82.56 88 LEU A C 1
ATOM 676 O O . LEU A 1 88 ? 1.696 1.836 -2.739 1.00 82.56 88 LEU A O 1
ATOM 680 N N . ARG A 1 89 ? 2.505 3.058 -4.440 1.00 82.62 89 ARG A N 1
ATOM 681 C CA . ARG A 1 89 ? 2.925 1.889 -5.218 1.00 82.62 89 ARG A CA 1
ATOM 682 C C . ARG A 1 89 ? 4.045 1.170 -4.464 1.00 82.62 89 ARG A C 1
ATOM 684 O O . ARG A 1 89 ? 5.003 1.809 -4.041 1.00 82.62 89 ARG A O 1
ATOM 691 N N . ALA A 1 90 ? 3.932 -0.155 -4.367 1.00 82.56 90 ALA A N 1
ATOM 692 C CA . ALA A 1 90 ? 4.978 -0.994 -3.797 1.00 82.56 90 ALA A CA 1
ATOM 693 C C . ALA A 1 90 ? 6.317 -0.760 -4.517 1.00 82.56 90 ALA A C 1
ATOM 695 O O . ALA A 1 90 ? 6.390 -0.866 -5.747 1.00 82.56 90 ALA A O 1
ATOM 696 N N . GLY A 1 91 ? 7.352 -0.443 -3.746 1.00 85.19 91 GLY A N 1
ATOM 697 C CA . GLY A 1 91 ? 8.688 -0.153 -4.239 1.00 85.19 91 GLY A CA 1
ATOM 698 C C . GLY A 1 91 ? 9.623 0.389 -3.152 1.00 85.19 91 GLY A C 1
ATOM 699 O O . GLY A 1 91 ? 9.232 0.516 -1.989 1.00 85.19 91 GLY A O 1
ATOM 700 N N . PRO A 1 92 ? 10.858 0.767 -3.525 1.00 86.56 92 PRO A N 1
ATOM 701 C CA . PRO A 1 92 ? 11.905 1.138 -2.572 1.00 86.56 92 PRO A CA 1
ATOM 702 C C . PRO A 1 92 ? 11.508 2.275 -1.620 1.00 86.56 92 PRO A C 1
ATOM 704 O O . PRO A 1 92 ? 11.895 2.274 -0.450 1.00 86.56 92 PRO A O 1
ATOM 707 N N . PHE A 1 93 ? 10.707 3.231 -2.100 1.00 87.56 93 PHE A N 1
ATOM 708 C CA . PHE A 1 93 ? 10.181 4.310 -1.272 1.00 87.56 93 PHE A CA 1
ATOM 709 C C . PHE A 1 93 ? 9.153 3.816 -0.245 1.00 87.56 93 PHE A C 1
ATOM 711 O O . PHE A 1 93 ? 9.336 4.061 0.946 1.00 87.56 93 PHE A O 1
ATOM 718 N N . SER A 1 94 ? 8.114 3.078 -0.662 1.00 86.06 94 SER A N 1
ATOM 719 C CA . SER A 1 94 ? 7.086 2.549 0.254 1.00 86.06 94 SER A CA 1
ATOM 720 C C . SER A 1 94 ? 7.666 1.577 1.285 1.00 86.06 94 SER A C 1
ATOM 722 O O . SER A 1 94 ? 7.233 1.558 2.438 1.00 86.06 94 SER A O 1
ATOM 724 N N . ASP A 1 95 ? 8.679 0.800 0.900 1.00 84.50 95 ASP A N 1
ATOM 725 C CA . ASP A 1 95 ? 9.369 -0.137 1.792 1.00 84.50 95 ASP A CA 1
ATOM 726 C C . ASP A 1 95 ? 10.166 0.619 2.855 1.00 84.50 95 ASP A C 1
ATOM 728 O O . ASP A 1 95 ? 10.066 0.327 4.050 1.00 84.50 95 ASP A O 1
ATOM 732 N N . ALA A 1 96 ? 10.880 1.671 2.444 1.00 82.44 96 ALA A N 1
ATOM 733 C CA . ALA A 1 96 ? 11.533 2.584 3.372 1.00 82.44 96 ALA A CA 1
ATOM 734 C C . ALA A 1 96 ? 10.530 3.270 4.314 1.00 82.44 96 ALA A C 1
ATOM 736 O O . ALA A 1 96 ? 10.895 3.570 5.453 1.00 82.44 96 ALA A O 1
ATOM 737 N N . LEU A 1 97 ? 9.288 3.481 3.855 1.00 82.56 97 LEU A N 1
ATOM 738 C CA . LEU A 1 97 ? 8.194 3.977 4.685 1.00 82.56 97 LEU A CA 1
ATOM 739 C C . LEU A 1 97 ? 7.620 2.970 5.676 1.00 82.56 97 LEU A C 1
ATOM 741 O O . LEU A 1 97 ? 7.189 3.341 6.766 1.00 82.56 97 LEU A O 1
ATOM 745 N N . THR A 1 98 ? 7.665 1.693 5.337 1.00 75.69 98 THR A N 1
ATOM 746 C CA . THR A 1 98 ? 7.124 0.628 6.183 1.00 75.69 98 THR A CA 1
ATOM 747 C C . THR A 1 98 ? 8.112 0.213 7.275 1.00 75.69 98 THR A C 1
ATOM 749 O O . THR A 1 98 ? 7.711 -0.110 8.391 1.00 75.69 98 THR A O 1
ATOM 752 N N . LEU A 1 99 ? 9.416 0.249 6.977 1.00 70.12 99 LEU A N 1
ATOM 753 C CA . LEU A 1 99 ? 10.478 -0.194 7.888 1.00 70.12 99 LEU A CA 1
ATOM 754 C C . LEU A 1 99 ? 10.771 0.790 9.029 1.00 70.12 99 LEU A C 1
ATOM 756 O O . LEU A 1 99 ? 11.320 0.394 10.057 1.00 70.12 99 LEU A O 1
ATOM 760 N N . ARG A 1 100 ? 10.426 2.070 8.865 1.00 66.44 100 ARG A N 1
ATOM 761 C CA . ARG A 1 100 ? 10.660 3.114 9.867 1.00 66.44 100 ARG A CA 1
ATOM 762 C C . ARG A 1 100 ? 9.443 4.023 9.939 1.00 66.44 100 ARG A C 1
ATOM 764 O O . ARG A 1 100 ? 9.186 4.772 9.006 1.00 66.44 100 ARG A O 1
ATOM 771 N N . LEU A 1 101 ? 8.726 3.986 11.065 1.00 60.88 101 LEU A N 1
ATOM 772 C CA . LEU A 1 101 ? 7.696 4.985 11.340 1.00 60.88 101 LEU A CA 1
ATOM 773 C C . LEU A 1 101 ? 8.339 6.376 11.384 1.00 60.88 101 LEU A C 1
ATOM 775 O O . LEU A 1 101 ? 9.296 6.606 12.124 1.00 60.88 101 LEU A O 1
ATOM 779 N N . PHE A 1 102 ? 7.789 7.287 10.593 1.00 68.69 102 PHE A N 1
ATOM 780 C CA . PHE A 1 102 ? 8.187 8.689 10.556 1.00 68.69 102 PHE A CA 1
ATOM 781 C C . PHE A 1 102 ? 7.705 9.412 11.795 1.00 68.69 102 PHE A C 1
ATOM 783 O O . PHE A 1 102 ? 6.582 9.198 12.255 1.00 68.69 102 PHE A O 1
ATOM 790 N N . ALA A 1 103 ? 8.541 10.310 12.301 1.00 70.31 103 ALA A N 1
ATOM 791 C CA . ALA A 1 103 ? 8.165 11.171 13.408 1.00 70.31 103 ALA A CA 1
ATOM 792 C C . ALA A 1 103 ? 7.232 12.307 12.955 1.00 70.31 103 ALA A C 1
ATOM 794 O O . ALA A 1 103 ? 6.475 12.836 13.769 1.00 70.31 103 ALA A O 1
ATOM 795 N N . SER A 1 104 ? 7.273 12.693 11.671 1.00 77.50 104 SER A N 1
ATOM 796 C CA . SER A 1 104 ? 6.454 13.779 11.126 1.00 77.50 104 SER A CA 1
ATOM 797 C C . SER A 1 104 ? 6.263 13.699 9.606 1.00 77.50 104 SER A C 1
ATOM 799 O O . SER A 1 104 ? 7.018 13.040 8.891 1.00 77.50 104 SER A O 1
ATOM 801 N N . MET A 1 105 ? 5.275 14.447 9.103 1.00 79.38 105 MET A N 1
ATOM 802 C CA . MET A 1 105 ? 5.062 14.645 7.661 1.00 79.38 105 MET A CA 1
ATOM 803 C C . MET A 1 105 ? 6.245 15.333 6.972 1.00 79.38 105 MET A C 1
ATOM 805 O O . MET A 1 105 ? 6.454 15.137 5.779 1.00 79.38 105 MET A O 1
ATOM 809 N N . GLU A 1 106 ? 7.025 16.118 7.714 1.00 83.62 106 GLU A N 1
ATOM 810 C CA . GLU A 1 106 ? 8.207 16.789 7.179 1.00 83.62 106 GLU A CA 1
ATOM 811 C C . GLU A 1 106 ? 9.325 15.789 6.871 1.00 83.62 106 GLU A C 1
ATOM 813 O O . GLU A 1 106 ? 9.938 15.851 5.810 1.00 83.62 106 GLU A O 1
ATOM 818 N N . GLU A 1 107 ? 9.522 14.788 7.737 1.00 84.31 107 GLU A N 1
ATOM 819 C CA . GLU A 1 107 ? 10.470 13.698 7.474 1.00 84.31 107 GLU A CA 1
ATOM 820 C C . GLU A 1 107 ? 10.079 12.915 6.209 1.00 84.31 107 GLU A C 1
ATOM 822 O O . GLU A 1 107 ? 10.946 12.553 5.411 1.00 84.31 107 GLU A O 1
ATOM 827 N N . ILE A 1 108 ? 8.775 12.699 5.995 1.00 84.81 108 ILE A N 1
ATOM 828 C CA . ILE A 1 108 ? 8.253 12.043 4.787 1.00 84.81 108 ILE A CA 1
ATOM 829 C C . ILE A 1 108 ? 8.523 12.902 3.550 1.00 84.81 108 ILE A C 1
ATOM 831 O O . ILE A 1 108 ? 9.000 12.373 2.547 1.00 84.81 108 ILE A O 1
ATOM 835 N N . ARG A 1 109 ? 8.253 14.212 3.616 1.00 87.00 109 ARG A N 1
ATOM 836 C CA . ARG A 1 109 ? 8.437 15.142 2.493 1.00 87.00 109 ARG A CA 1
ATOM 837 C C . ARG A 1 109 ? 9.895 15.210 2.050 1.00 87.00 109 ARG A C 1
ATOM 839 O O . ARG A 1 109 ? 10.180 14.940 0.889 1.00 87.00 109 ARG A O 1
ATOM 846 N N . VAL A 1 110 ? 10.810 15.450 2.989 1.00 89.38 110 VAL A N 1
ATOM 847 C CA . VAL A 1 110 ? 12.255 15.505 2.716 1.00 89.38 110 VAL A CA 1
ATOM 848 C C . VAL A 1 110 ? 12.750 14.189 2.110 1.00 89.38 110 VAL A C 1
ATOM 850 O O . VAL A 1 110 ? 13.569 14.170 1.191 1.00 89.38 110 VAL A O 1
ATOM 853 N N . ARG A 1 111 ? 12.242 13.051 2.598 1.00 86.94 111 ARG A N 1
ATOM 854 C CA . ARG A 1 111 ? 12.612 11.741 2.054 1.00 86.94 111 ARG A CA 1
ATOM 855 C C . ARG A 1 111 ? 12.043 11.510 0.654 1.00 86.94 111 ARG A C 1
ATOM 857 O O . ARG A 1 111 ? 12.722 10.883 -0.154 1.00 86.94 111 ARG A O 1
ATOM 864 N N . ALA A 1 112 ? 10.828 11.984 0.384 1.00 90.12 112 ALA A N 1
ATOM 865 C CA . ALA A 1 112 ? 10.203 11.907 -0.931 1.00 90.12 112 ALA A CA 1
ATOM 866 C C . ALA A 1 112 ? 10.987 12.728 -1.957 1.00 90.12 112 ALA A C 1
ATOM 868 O O . ALA A 1 112 ? 11.336 12.198 -3.003 1.00 90.12 112 ALA A O 1
ATOM 869 N N . GLU A 1 113 ? 11.343 13.970 -1.623 1.00 92.62 113 GLU A N 1
ATOM 870 C CA . GLU A 1 113 ? 12.156 14.848 -2.476 1.00 92.62 113 GLU A CA 1
ATOM 871 C C . GLU A 1 113 ? 13.487 14.193 -2.845 1.00 92.62 113 GLU A C 1
ATOM 873 O O . GLU A 1 113 ? 13.819 14.073 -4.022 1.00 92.62 113 GLU A O 1
ATOM 878 N N . LYS A 1 114 ? 14.196 13.648 -1.850 1.00 90.69 114 LYS A N 1
ATOM 879 C CA . LYS A 1 114 ? 15.435 12.902 -2.090 1.00 90.69 114 LYS A CA 1
ATOM 880 C C . LYS A 1 114 ? 15.223 11.672 -2.979 1.00 90.69 114 LYS A C 1
ATOM 882 O O . LYS A 1 114 ? 16.103 11.313 -3.754 1.00 90.69 114 LYS A O 1
ATOM 887 N N . HIS A 1 115 ? 14.099 10.971 -2.832 1.00 90.00 115 HIS A N 1
ATOM 888 C CA . HIS A 1 115 ? 13.814 9.799 -3.660 1.00 90.00 115 HIS A CA 1
ATOM 889 C C . HIS A 1 115 ? 13.532 10.188 -5.112 1.00 90.00 115 HIS A C 1
ATOM 891 O O . HIS A 1 115 ? 14.034 9.521 -6.007 1.00 90.00 115 HIS A O 1
ATOM 897 N N . ILE A 1 116 ? 12.804 11.287 -5.328 1.00 91.62 116 ILE A N 1
ATOM 898 C CA . ILE A 1 116 ? 12.523 11.851 -6.654 1.00 91.62 116 ILE A CA 1
ATOM 899 C C . ILE A 1 116 ? 13.824 12.245 -7.358 1.00 91.62 116 ILE A C 1
ATOM 901 O O . ILE A 1 116 ? 13.998 11.922 -8.528 1.00 91.62 116 ILE A O 1
ATOM 905 N N . GLU A 1 117 ? 14.750 12.894 -6.647 1.00 91.00 117 GLU A N 1
ATOM 906 C CA . GLU A 1 117 ? 16.075 13.247 -7.178 1.00 91.00 117 GLU A CA 1
ATOM 907 C C . GLU A 1 117 ? 16.850 11.994 -7.613 1.00 91.00 117 GLU A C 1
ATOM 909 O O . GLU A 1 117 ? 17.294 11.897 -8.752 1.00 91.00 117 GLU A O 1
ATOM 914 N N . VAL A 1 118 ? 16.922 10.975 -6.749 1.00 88.81 118 VAL A N 1
ATOM 915 C CA . VAL A 1 118 ? 17.619 9.716 -7.056 1.00 88.81 118 VAL A CA 1
ATOM 916 C C . VAL A 1 118 ? 16.963 8.944 -8.208 1.00 88.81 118 VAL A C 1
ATOM 918 O O . VAL A 1 118 ? 17.675 8.351 -9.018 1.00 88.81 118 VAL A O 1
ATOM 921 N N . GLU A 1 119 ? 15.630 8.902 -8.281 1.00 87.00 119 GLU A N 1
ATOM 922 C CA . GLU A 1 119 ? 14.911 8.291 -9.408 1.00 87.00 119 GLU A CA 1
ATOM 923 C C . GLU A 1 119 ? 15.171 9.053 -10.715 1.00 87.00 119 GLU A C 1
ATOM 925 O O . GLU A 1 119 ? 15.373 8.417 -11.750 1.00 87.00 119 GLU A O 1
ATOM 930 N N . GLY A 1 120 ? 15.230 10.388 -10.661 1.00 85.44 120 GLY A N 1
ATOM 931 C CA . GLY A 1 120 ? 15.590 11.246 -11.791 1.00 85.44 120 GLY A CA 1
ATOM 932 C C . GLY A 1 120 ? 17.008 10.980 -12.295 1.00 85.44 120 GLY A C 1
ATOM 933 O O . GLY A 1 120 ? 17.187 10.666 -13.471 1.00 85.44 120 GLY A O 1
ATOM 934 N N . ASP A 1 121 ? 17.995 10.989 -11.397 1.00 87.00 121 ASP A N 1
ATOM 935 C CA . ASP A 1 121 ? 19.397 10.695 -11.719 1.00 87.00 121 ASP A CA 1
ATOM 936 C C . ASP A 1 121 ? 19.565 9.287 -12.307 1.00 87.00 121 ASP A C 1
ATOM 938 O O . ASP A 1 121 ? 20.354 9.063 -13.225 1.00 87.00 121 ASP A O 1
ATOM 942 N N . GLN A 1 122 ? 18.839 8.297 -11.777 1.00 83.25 122 GLN A N 1
ATOM 943 C CA . GLN A 1 122 ? 18.863 6.939 -12.322 1.00 83.25 122 GLN A CA 1
ATOM 944 C C . GLN A 1 122 ? 18.231 6.871 -13.711 1.00 83.25 122 GLN A C 1
ATOM 946 O O . GLN A 1 122 ? 18.771 6.182 -14.576 1.00 83.25 122 GLN A O 1
ATOM 951 N N . ALA A 1 123 ? 17.124 7.577 -13.946 1.00 82.56 123 ALA A N 1
ATOM 952 C CA . ALA A 1 123 ? 16.491 7.642 -15.259 1.00 82.56 123 ALA A CA 1
ATOM 953 C C . ALA A 1 123 ? 17.412 8.302 -16.298 1.00 82.56 123 ALA A C 1
ATOM 955 O O . ALA A 1 123 ? 17.593 7.743 -17.380 1.00 82.56 123 ALA A O 1
ATOM 956 N N . GLU A 1 124 ? 18.070 9.411 -15.943 1.00 82.12 124 GLU A N 1
ATOM 957 C CA . GLU A 1 124 ? 19.046 10.089 -16.804 1.00 82.12 124 GLU A CA 1
ATOM 958 C C . GLU A 1 124 ? 20.266 9.198 -17.075 1.00 82.12 124 GLU A C 1
ATOM 960 O O . GLU A 1 124 ? 20.700 9.050 -18.215 1.00 82.12 124 GLU A O 1
ATOM 965 N N . ARG A 1 125 ? 20.801 8.516 -16.056 1.00 79.12 125 ARG A N 1
ATOM 966 C CA . ARG A 1 125 ? 21.922 7.583 -16.243 1.00 79.12 125 ARG A CA 1
ATOM 967 C C . ARG A 1 125 ? 21.559 6.403 -17.135 1.00 79.12 125 ARG A C 1
ATOM 969 O O . ARG A 1 125 ? 22.373 6.024 -17.968 1.00 79.12 125 ARG A O 1
ATOM 976 N N . LEU A 1 126 ? 20.359 5.841 -16.998 1.00 78.56 126 LEU A N 1
ATOM 977 C CA . LEU A 1 126 ? 19.870 4.784 -17.888 1.00 78.56 126 LEU A CA 1
ATOM 978 C C . LEU A 1 126 ? 19.651 5.307 -19.315 1.00 78.56 126 LEU A C 1
ATOM 980 O O . LEU A 1 126 ? 19.849 4.570 -20.277 1.00 78.56 126 LEU A O 1
ATOM 984 N N . GLU A 1 127 ? 19.280 6.576 -19.481 1.00 73.38 127 GLU A N 1
ATOM 985 C CA . GLU A 1 127 ? 19.240 7.240 -20.785 1.00 73.38 127 GLU A CA 1
ATOM 986 C C . GLU A 1 127 ? 20.631 7.390 -21.401 1.00 73.38 127 GLU A C 1
ATOM 988 O O . GLU A 1 127 ? 20.825 6.999 -22.552 1.00 73.38 127 GLU A O 1
ATOM 993 N N . VAL A 1 128 ? 21.611 7.859 -20.628 1.00 73.75 128 VAL A N 1
ATOM 994 C CA . VAL A 1 128 ? 23.008 7.996 -21.060 1.00 73.75 128 VAL A CA 1
ATOM 995 C C . VAL A 1 128 ? 23.636 6.632 -21.362 1.00 73.75 128 VAL A C 1
ATOM 997 O O . VAL A 1 128 ? 24.306 6.477 -22.376 1.00 73.75 128 VAL A O 1
ATOM 1000 N N . GLU A 1 129 ? 23.367 5.602 -20.562 1.00 64.00 129 GLU A N 1
ATOM 1001 C CA . GLU A 1 129 ? 23.913 4.252 -20.753 1.00 64.00 129 GLU A CA 1
ATOM 1002 C C . GLU A 1 129 ? 23.284 3.536 -21.965 1.00 64.00 129 GLU A C 1
ATOM 1004 O O . GLU A 1 129 ? 23.979 2.832 -22.705 1.00 64.00 129 GLU A O 1
ATOM 1009 N N . ARG A 1 130 ? 21.999 3.790 -22.267 1.00 60.50 130 ARG A N 1
ATOM 1010 C CA . ARG A 1 130 ? 21.381 3.391 -23.549 1.00 60.50 130 ARG A CA 1
ATOM 1011 C C . ARG A 1 130 ? 22.042 4.073 -24.750 1.00 60.50 130 ARG A C 1
ATOM 1013 O O . ARG A 1 130 ? 22.097 3.476 -25.823 1.00 60.50 130 ARG A O 1
ATOM 1020 N N . VAL A 1 131 ? 22.547 5.293 -24.575 1.00 59.91 131 VAL A N 1
ATOM 1021 C CA . VAL A 1 131 ? 23.278 6.039 -25.611 1.00 59.91 131 VAL A CA 1
ATOM 1022 C C . VAL A 1 131 ? 24.739 5.566 -25.727 1.00 59.91 131 VAL A C 1
ATOM 1024 O O . VAL A 1 131 ? 25.254 5.458 -26.840 1.00 59.91 131 VAL A O 1
ATOM 1027 N N . ASP A 1 132 ? 25.395 5.205 -24.621 1.00 55.75 132 ASP A N 1
ATOM 1028 C CA . ASP A 1 132 ? 26.806 4.788 -24.588 1.00 55.75 132 ASP A CA 1
ATOM 1029 C C . ASP A 1 132 ? 27.038 3.308 -24.932 1.00 55.75 132 ASP A C 1
ATOM 1031 O O . ASP A 1 132 ? 28.090 2.969 -25.476 1.00 55.75 132 ASP A O 1
ATOM 1035 N N . THR A 1 133 ? 26.049 2.423 -24.755 1.00 48.06 133 THR A N 1
ATOM 1036 C CA . THR A 1 133 ? 26.131 1.017 -25.223 1.00 48.06 133 THR A CA 1
ATOM 1037 C C . THR A 1 133 ? 26.268 0.917 -26.760 1.00 48.06 133 THR A C 1
ATOM 1039 O O . THR A 1 133 ? 26.644 -0.123 -27.298 1.00 48.06 133 THR A O 1
ATOM 1042 N N . ILE A 1 134 ? 26.041 2.018 -27.490 1.00 54.31 134 ILE A N 1
ATOM 1043 C CA . ILE A 1 134 ? 26.217 2.132 -28.948 1.00 54.31 134 ILE A CA 1
ATOM 1044 C C . ILE A 1 134 ? 27.667 2.515 -29.338 1.00 54.31 134 ILE A C 1
ATOM 1046 O O . ILE A 1 134 ? 28.000 2.554 -30.523 1.00 54.31 134 ILE A O 1
ATOM 1050 N N . ARG A 1 135 ? 28.583 2.761 -28.389 1.00 49.78 135 ARG A N 1
ATOM 1051 C CA . ARG A 1 135 ? 29.968 3.177 -28.692 1.00 49.78 135 ARG A CA 1
ATOM 1052 C C . ARG A 1 135 ? 30.989 2.075 -28.378 1.00 49.78 135 ARG A C 1
ATOM 1054 O O . ARG A 1 135 ? 31.345 1.894 -27.215 1.00 49.78 135 ARG A O 1
ATOM 1061 N N . PRO A 1 136 ? 31.553 1.371 -29.384 1.00 43.06 136 PRO A N 1
ATOM 1062 C CA . PRO A 1 136 ? 32.685 0.498 -29.141 1.00 43.06 136 PRO A CA 1
ATOM 1063 C C . PRO A 1 136 ? 33.963 1.321 -28.964 1.00 43.06 136 PRO A C 1
ATOM 1065 O O . PRO A 1 136 ? 34.342 2.144 -29.799 1.00 43.06 136 PRO A O 1
ATOM 1068 N N . VAL A 1 137 ? 34.632 1.024 -27.857 1.00 48.66 137 VAL A N 1
ATOM 1069 C CA . VAL A 1 137 ? 36.008 1.369 -27.507 1.00 48.66 137 VAL A CA 1
ATOM 1070 C C . VAL A 1 137 ? 36.958 1.082 -28.673 1.00 48.66 137 VAL A C 1
ATOM 1072 O O . VAL A 1 137 ? 37.043 -0.058 -29.122 1.00 48.66 137 VAL A O 1
ATOM 1075 N N . GLN A 1 138 ? 37.751 2.071 -29.102 1.00 41.19 138 GLN A N 1
ATOM 1076 C CA . GLN A 1 138 ? 39.019 1.803 -29.789 1.00 41.19 138 GLN A CA 1
ATOM 1077 C C . GLN A 1 138 ? 40.140 2.694 -29.249 1.00 41.19 138 GLN A C 1
ATOM 1079 O O . GLN A 1 138 ? 40.170 3.910 -29.433 1.00 41.19 138 GLN A O 1
ATOM 1084 N N . GLN A 1 139 ? 41.076 2.031 -28.570 1.00 42.28 139 GLN A N 1
ATOM 1085 C CA . GLN A 1 139 ? 42.431 2.506 -28.338 1.00 42.28 139 GLN A CA 1
ATOM 1086 C C . GLN A 1 139 ? 43.186 2.625 -29.670 1.00 42.28 139 GLN A C 1
ATOM 1088 O O . GLN A 1 139 ? 43.150 1.711 -30.488 1.00 42.28 139 GLN A O 1
ATOM 1093 N N . GLY A 1 140 ? 43.989 3.686 -29.785 1.00 37.34 140 GLY A N 1
ATOM 1094 C CA . GLY A 1 140 ? 45.286 3.635 -30.460 1.00 37.34 140 GLY A CA 1
ATOM 1095 C C . GLY A 1 140 ? 45.341 4.084 -31.924 1.00 37.34 140 GLY A C 1
ATOM 1096 O O . GLY A 1 140 ? 44.733 3.490 -32.803 1.00 37.34 140 GLY A O 1
ATOM 1097 N N . GLY A 1 141 ? 46.211 5.068 -32.188 1.00 32.94 141 GLY A N 1
ATOM 1098 C CA . GLY A 1 141 ? 46.864 5.238 -33.491 1.00 32.94 141 GLY A CA 1
ATOM 1099 C C . GLY A 1 141 ? 46.419 6.447 -34.313 1.00 32.94 141 GLY A C 1
ATOM 1100 O O . GLY A 1 141 ? 45.492 6.380 -35.111 1.00 32.94 141 GLY A O 1
ATOM 1101 N N . LYS A 1 142 ? 47.158 7.556 -34.192 1.00 45.09 142 LYS A N 1
ATOM 1102 C CA . LYS A 1 142 ? 47.140 8.661 -35.164 1.00 45.09 142 LYS A CA 1
ATOM 1103 C C . LYS A 1 142 ? 47.611 8.136 -36.527 1.00 45.09 142 LYS A C 1
ATOM 1105 O O . LYS A 1 142 ? 48.694 7.578 -36.567 1.00 45.09 142 LYS A O 1
ATOM 1110 N N . HIS A 1 143 ? 46.863 8.366 -37.610 1.00 36.38 143 HIS A N 1
ATOM 1111 C CA . HIS A 1 143 ? 47.341 8.925 -38.891 1.00 36.38 143 HIS A CA 1
ATOM 1112 C C . HIS A 1 143 ? 46.172 9.099 -39.889 1.00 36.38 143 HIS A C 1
ATOM 1114 O O . HIS A 1 143 ? 45.303 8.247 -40.025 1.00 36.38 143 HIS A O 1
ATOM 1120 N N . LYS A 1 144 ? 46.164 10.257 -40.567 1.00 50.41 144 LYS A N 1
ATOM 1121 C CA . LYS A 1 144 ? 45.178 10.747 -41.551 1.00 50.41 144 LYS A CA 1
ATOM 1122 C C . LYS A 1 144 ? 44.741 9.692 -42.579 1.00 50.41 144 LYS A C 1
ATOM 1124 O O . LYS A 1 144 ? 45.600 9.178 -43.292 1.00 50.41 144 LYS A O 1
ATOM 1129 N N . ARG A 1 145 ? 43.426 9.535 -42.797 1.00 33.47 145 ARG A N 1
ATOM 1130 C CA . ARG A 1 145 ? 42.844 9.167 -44.104 1.00 33.47 145 ARG A CA 1
ATOM 1131 C C . ARG A 1 145 ? 41.332 9.420 -44.169 1.00 33.47 145 ARG A C 1
ATOM 1133 O O . ARG A 1 145 ? 40.636 9.308 -43.170 1.00 33.47 145 ARG A O 1
ATOM 1140 N N . GLN A 1 146 ? 40.879 9.833 -45.354 1.00 43.56 146 GLN A N 1
ATOM 1141 C CA . GLN A 1 146 ? 39.518 10.257 -45.695 1.00 43.56 146 GLN A CA 1
ATOM 1142 C C . GLN A 1 146 ? 38.447 9.276 -45.202 1.00 43.56 146 GLN A C 1
ATOM 1144 O O . GLN A 1 146 ? 38.474 8.096 -45.550 1.00 43.56 146 GLN A O 1
ATOM 1149 N N . ALA A 1 147 ? 37.480 9.785 -44.436 1.00 33.69 147 ALA A N 1
ATOM 1150 C CA . ALA A 1 147 ? 36.330 9.019 -43.981 1.00 33.69 147 ALA A CA 1
ATOM 1151 C C . ALA A 1 147 ? 35.333 8.850 -45.136 1.00 33.69 147 ALA A C 1
ATOM 1153 O O . ALA A 1 147 ? 34.496 9.708 -45.407 1.00 33.69 147 ALA A O 1
ATOM 1154 N N . ARG A 1 148 ? 35.447 7.721 -45.833 1.00 40.50 148 ARG A N 1
ATOM 1155 C CA . ARG A 1 148 ? 34.355 7.146 -46.616 1.00 40.50 148 ARG A CA 1
ATOM 1156 C C . ARG A 1 148 ? 33.389 6.549 -45.591 1.00 40.50 148 ARG A C 1
ATOM 1158 O O . ARG A 1 148 ? 33.677 5.497 -45.031 1.00 40.50 148 ARG A O 1
ATOM 1165 N N . ALA A 1 149 ? 32.313 7.267 -45.276 1.00 37.41 149 ALA A N 1
ATOM 1166 C CA . ALA A 1 149 ? 31.268 6.772 -44.390 1.00 37.41 149 ALA A CA 1
ATOM 1167 C C . ALA A 1 149 ? 30.616 5.546 -45.044 1.00 37.41 149 ALA A C 1
ATOM 1169 O O . ALA A 1 149 ? 29.912 5.659 -46.046 1.00 37.41 149 ALA A O 1
ATOM 1170 N N . THR A 1 150 ? 30.914 4.359 -44.523 1.00 42.09 150 THR A N 1
ATOM 1171 C CA . THR A 1 150 ? 30.153 3.149 -44.818 1.00 42.09 150 THR A CA 1
ATOM 1172 C C . THR A 1 150 ? 28.830 3.249 -44.073 1.00 42.09 150 THR A C 1
ATOM 1174 O O . THR A 1 150 ? 28.767 3.038 -42.866 1.00 42.09 150 THR A O 1
ATOM 1177 N N . ASP A 1 151 ? 27.815 3.644 -44.835 1.00 43.16 151 ASP A N 1
ATOM 1178 C CA . ASP A 1 151 ? 26.385 3.612 -44.544 1.00 43.16 151 ASP A CA 1
ATOM 1179 C C . ASP A 1 151 ? 25.970 2.224 -44.023 1.00 43.16 151 ASP A C 1
ATOM 1181 O O . ASP A 1 151 ? 25.8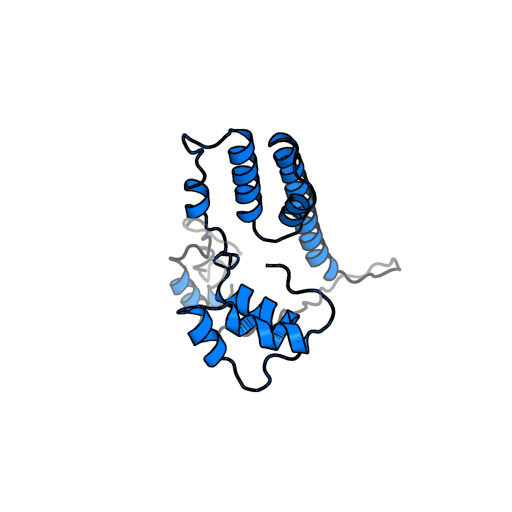26 1.265 -44.787 1.00 43.16 151 ASP A O 1
ATOM 1185 N N . ALA A 1 152 ? 25.842 2.088 -42.702 1.00 46.75 152 ALA A N 1
ATOM 1186 C CA . ALA A 1 152 ? 25.219 0.925 -42.087 1.00 46.75 152 ALA A CA 1
ATOM 1187 C C . ALA A 1 152 ? 23.700 1.083 -42.225 1.00 46.75 152 ALA A C 1
ATOM 1189 O O . ALA A 1 152 ? 23.036 1.635 -41.347 1.00 46.75 152 ALA A O 1
ATOM 1190 N N . LYS A 1 153 ? 23.163 0.626 -43.362 1.00 51.53 153 LYS A N 1
ATOM 1191 C CA . LYS A 1 153 ? 21.728 0.643 -43.657 1.00 51.53 153 LYS A CA 1
ATOM 1192 C C . LYS A 1 153 ? 20.951 -0.082 -42.562 1.00 51.53 153 LYS A C 1
ATOM 1194 O O . LYS A 1 153 ? 21.041 -1.300 -42.415 1.00 51.53 153 LYS A O 1
ATOM 1199 N N . GLN A 1 154 ? 20.163 0.683 -41.817 1.00 52.81 154 GLN A N 1
ATOM 1200 C CA . GLN A 1 154 ? 19.151 0.163 -40.913 1.00 52.81 154 GLN A CA 1
ATOM 1201 C C . GLN A 1 154 ? 18.104 -0.580 -41.754 1.00 52.81 154 GLN A C 1
ATOM 1203 O O . GLN A 1 154 ? 17.349 0.027 -42.514 1.00 52.81 154 GLN A O 1
ATOM 1208 N N . HIS A 1 155 ? 18.094 -1.909 -41.672 1.00 53.44 155 HIS A N 1
ATOM 1209 C CA . HIS A 1 155 ? 17.091 -2.731 -42.340 1.00 53.44 155 HIS A CA 1
ATOM 1210 C C . HIS A 1 155 ? 15.794 -2.712 -41.530 1.00 53.44 155 HIS A C 1
ATOM 1212 O O . HIS A 1 155 ? 15.558 -3.572 -40.685 1.00 53.44 155 HIS A O 1
ATOM 1218 N N . PHE A 1 156 ? 14.952 -1.717 -41.793 1.00 67.62 156 PHE A N 1
ATOM 1219 C CA . PHE A 1 156 ? 13.558 -1.743 -41.367 1.00 67.62 156 PHE A CA 1
ATOM 1220 C C . PHE A 1 156 ? 12.756 -2.681 -42.274 1.00 67.62 156 PHE A C 1
ATOM 1222 O O . PHE A 1 156 ? 13.013 -2.774 -43.477 1.00 67.62 156 PHE A O 1
ATOM 1229 N N . THR A 1 157 ? 11.766 -3.371 -41.708 1.00 68.50 157 THR A N 1
ATOM 1230 C CA . THR A 1 157 ? 10.747 -4.063 -42.502 1.00 68.50 157 THR A CA 1
ATOM 1231 C C . THR A 1 157 ? 10.040 -3.048 -43.393 1.00 68.50 157 THR A C 1
ATOM 1233 O O . THR A 1 157 ? 9.569 -2.022 -42.901 1.00 68.50 157 THR A O 1
ATOM 1236 N N . SER A 1 158 ? 9.984 -3.318 -44.699 1.00 72.44 158 SER A N 1
ATOM 1237 C CA . SER A 1 158 ? 9.297 -2.443 -45.648 1.00 72.44 158 SER A CA 1
ATOM 1238 C C . SER A 1 158 ? 7.835 -2.277 -45.253 1.00 72.44 158 SER A C 1
ATOM 1240 O O . SER A 1 158 ? 7.173 -3.242 -44.866 1.00 72.44 158 SER A O 1
ATOM 1242 N N . LEU A 1 159 ? 7.340 -1.047 -45.359 1.00 77.06 159 LEU A N 1
ATOM 1243 C CA . LEU A 1 159 ? 5.932 -0.758 -45.140 1.00 77.06 159 LEU A CA 1
ATOM 1244 C C . LEU A 1 159 ? 5.104 -1.543 -46.160 1.00 77.06 159 LEU A C 1
ATOM 1246 O O . LEU A 1 159 ? 5.429 -1.569 -47.347 1.00 77.06 159 LEU A O 1
ATOM 1250 N N . THR A 1 160 ? 4.047 -2.197 -45.686 1.00 83.62 160 THR A N 1
ATOM 1251 C CA . THR A 1 160 ? 3.092 -2.897 -46.556 1.00 83.62 160 THR A CA 1
ATOM 1252 C C . THR A 1 160 ? 2.229 -1.905 -47.342 1.00 83.62 160 THR A C 1
ATOM 1254 O O . THR A 1 160 ? 1.769 -2.223 -48.432 1.00 83.62 160 THR A O 1
ATOM 1257 N N . GLU A 1 161 ? 2.080 -0.685 -46.817 1.00 85.88 161 GLU A N 1
ATOM 1258 C CA . GLU A 1 161 ? 1.293 0.407 -47.387 1.00 85.88 161 GLU A CA 1
ATOM 1259 C C . GLU A 1 161 ? 2.175 1.581 -47.835 1.00 85.88 161 GLU A C 1
ATOM 1261 O O . GLU A 1 161 ? 3.283 1.790 -47.332 1.00 85.88 161 GLU A O 1
ATOM 1266 N N . LYS A 1 162 ? 1.662 2.380 -48.778 1.00 87.88 162 LYS A N 1
ATOM 1267 C CA . LYS A 1 162 ? 2.338 3.591 -49.270 1.00 87.88 162 LYS A CA 1
ATOM 1268 C C . LYS A 1 162 ? 2.452 4.645 -48.168 1.00 87.88 162 LYS A C 1
ATOM 1270 O O . LYS A 1 162 ? 1.495 4.877 -47.424 1.00 87.88 162 LYS A O 1
ATOM 1275 N N . ARG A 1 163 ? 3.581 5.354 -48.107 1.00 87.94 163 ARG A N 1
ATOM 1276 C CA . ARG A 1 163 ? 3.841 6.380 -47.080 1.00 87.94 163 ARG A CA 1
ATOM 1277 C C . ARG A 1 163 ? 2.816 7.508 -47.118 1.00 87.94 163 ARG A C 1
ATOM 1279 O O . ARG A 1 163 ? 2.363 7.945 -46.068 1.00 87.94 163 ARG A O 1
ATOM 1286 N N . ALA A 1 164 ? 2.377 7.924 -48.303 1.00 86.81 164 ALA A N 1
ATOM 1287 C CA . ALA A 1 164 ? 1.328 8.924 -48.472 1.00 86.81 164 ALA A CA 1
ATOM 1288 C C . ALA A 1 164 ? -0.032 8.448 -47.942 1.00 86.81 164 ALA A C 1
ATOM 1290 O O . ALA A 1 164 ? -0.828 9.254 -47.471 1.00 86.81 164 ALA A O 1
ATOM 1291 N N . GLN A 1 165 ? -0.324 7.147 -48.015 1.00 85.62 165 GLN A N 1
ATOM 1292 C CA . GLN A 1 165 ? -1.574 6.605 -47.486 1.00 85.62 165 GLN A CA 1
ATOM 1293 C C . GLN A 1 165 ? -1.559 6.566 -45.962 1.00 85.62 165 GLN A C 1
ATOM 1295 O O . GLN A 1 165 ? -2.472 7.106 -45.342 1.00 85.62 165 GLN A O 1
ATOM 1300 N N . ILE A 1 166 ? -0.474 6.051 -45.383 1.00 89.31 166 ILE A N 1
ATOM 1301 C CA . ILE A 1 166 ? -0.246 6.081 -43.935 1.00 89.31 166 ILE A CA 1
ATOM 1302 C C . ILE A 1 166 ? -0.324 7.524 -43.425 1.00 89.31 166 ILE A C 1
ATOM 1304 O O . ILE A 1 166 ? -1.016 7.793 -42.448 1.00 89.31 166 ILE A O 1
ATOM 1308 N N . LEU A 1 167 ? 0.312 8.471 -44.125 1.00 88.00 167 LEU A N 1
ATOM 1309 C CA . LEU A 1 167 ? 0.297 9.884 -43.753 1.00 88.00 167 LEU A CA 1
ATOM 1310 C C . LEU A 1 167 ? -1.122 10.466 -43.718 1.00 88.00 167 LEU A C 1
ATOM 1312 O O . LEU A 1 167 ? -1.459 11.158 -42.763 1.00 88.00 167 LEU A O 1
ATOM 1316 N N . ARG A 1 168 ? -1.968 10.176 -44.716 1.00 85.19 168 ARG A N 1
ATOM 1317 C CA . ARG A 1 168 ? -3.372 10.630 -44.732 1.00 85.19 168 ARG A CA 1
ATOM 1318 C C . ARG A 1 168 ? -4.208 10.014 -43.613 1.00 85.19 168 ARG A C 1
ATOM 1320 O O . ARG A 1 168 ? -5.120 10.665 -43.111 1.00 85.19 168 ARG A O 1
ATOM 1327 N N . GLU A 1 169 ? -3.914 8.779 -43.223 1.00 86.88 169 GLU A N 1
ATOM 1328 C CA . GLU A 1 169 ? -4.615 8.110 -42.126 1.00 86.88 169 GLU A CA 1
ATOM 1329 C C . GLU A 1 169 ? -4.238 8.692 -40.762 1.00 86.88 169 GLU A C 1
ATOM 1331 O O . GLU A 1 169 ? -5.085 8.753 -39.881 1.00 86.88 169 GLU A O 1
ATOM 1336 N N . ILE A 1 170 ? -3.006 9.174 -40.583 1.00 87.19 170 ILE A N 1
ATOM 1337 C CA . ILE A 1 170 ? -2.543 9.692 -39.286 1.00 87.19 170 ILE A CA 1
ATOM 1338 C C . ILE A 1 170 ? -2.497 11.222 -39.207 1.00 87.19 170 ILE A C 1
ATOM 1340 O O . ILE A 1 170 ? -2.280 11.754 -38.121 1.00 87.19 170 ILE A O 1
ATOM 1344 N N . CYS A 1 171 ? -2.733 11.953 -40.303 1.00 80.19 171 CYS A N 1
ATOM 1345 C CA . CYS A 1 171 ? -2.599 13.417 -40.333 1.00 80.19 171 CYS A CA 1
ATOM 1346 C C . CYS A 1 171 ? -3.585 14.170 -39.428 1.00 80.19 171 CYS A C 1
ATOM 1348 O O . CYS A 1 171 ? -3.358 15.334 -39.112 1.00 80.19 171 CYS A O 1
ATOM 1350 N N . HIS A 1 172 ? -4.670 13.515 -39.014 1.00 78.12 172 HIS A N 1
ATOM 1351 C CA . HIS A 1 172 ? -5.665 14.054 -38.087 1.00 78.12 172 HIS A CA 1
ATOM 1352 C C . HIS A 1 172 ? -5.445 13.596 -36.635 1.00 78.12 172 HIS A C 1
ATOM 1354 O O . HIS A 1 172 ? -6.221 13.948 -35.749 1.00 78.12 172 HIS A O 1
ATOM 1360 N N . THR A 1 173 ? -4.406 12.798 -36.386 1.00 81.69 173 THR A N 1
ATOM 1361 C CA . THR A 1 173 ? -4.004 12.361 -35.046 1.00 81.69 173 THR A CA 1
ATOM 1362 C C . THR A 1 173 ? -2.910 13.277 -34.501 1.00 81.69 173 THR A C 1
ATOM 1364 O O . THR A 1 173 ? -2.161 13.880 -35.264 1.00 81.69 173 THR A O 1
ATOM 1367 N N . SER A 1 174 ? -2.753 13.345 -33.179 1.00 77.31 174 SER A N 1
ATOM 1368 C CA . SER A 1 174 ? -1.658 14.086 -32.531 1.00 77.31 174 SER A CA 1
ATOM 1369 C C . SER A 1 174 ? -0.324 13.321 -32.531 1.00 77.31 174 SER A C 1
ATOM 1371 O O . SER A 1 174 ? 0.513 13.553 -31.663 1.00 77.31 174 SER A O 1
ATOM 1373 N N . LEU A 1 175 ? -0.146 12.351 -33.437 1.00 81.50 175 LEU A N 1
ATOM 1374 C CA . LEU A 1 175 ? 1.070 11.536 -33.529 1.00 81.50 175 LEU A CA 1
ATOM 1375 C C . LEU A 1 175 ? 2.181 12.212 -34.341 1.00 81.50 175 LEU A C 1
ATOM 1377 O O . LEU A 1 175 ? 3.330 11.789 -34.246 1.00 81.50 175 LEU A O 1
ATOM 1381 N N . LEU A 1 176 ? 1.849 13.228 -35.145 1.00 79.31 176 LEU A N 1
ATOM 1382 C CA . LEU A 1 176 ? 2.799 13.958 -35.980 1.00 79.31 176 LEU A CA 1
ATOM 1383 C C . LEU A 1 176 ? 2.637 15.467 -35.815 1.00 79.31 176 LEU A C 1
ATOM 1385 O O . LEU A 1 176 ? 1.530 15.995 -35.921 1.00 79.31 176 LEU A O 1
ATOM 1389 N N . ASP A 1 177 ? 3.767 16.155 -35.673 1.00 79.50 177 ASP A N 1
ATOM 1390 C CA . ASP A 1 177 ? 3.841 17.608 -35.761 1.00 79.50 177 ASP A CA 1
ATOM 1391 C C . ASP A 1 177 ? 4.141 18.022 -37.202 1.00 79.50 177 ASP A C 1
ATOM 1393 O O . ASP A 1 177 ? 5.246 17.835 -37.718 1.00 79.50 177 ASP A O 1
ATOM 1397 N N . PHE A 1 178 ? 3.142 18.596 -37.870 1.00 77.75 178 PHE A N 1
ATOM 1398 C CA . PHE A 1 178 ? 3.306 19.092 -39.231 1.00 77.75 178 PHE A CA 1
ATOM 1399 C C . PHE A 1 178 ? 3.897 20.507 -39.237 1.00 77.75 178 PHE A C 1
ATOM 1401 O O . PHE A 1 178 ? 3.396 21.386 -38.530 1.00 77.75 178 PHE A O 1
ATOM 1408 N N . PRO A 1 179 ? 4.905 20.783 -40.086 1.00 78.38 179 PRO A N 1
ATOM 1409 C CA . PRO A 1 179 ? 5.379 22.140 -40.315 1.00 78.38 179 PRO A CA 1
ATOM 1410 C C . PRO A 1 179 ? 4.249 23.058 -40.795 1.00 78.38 179 PRO A C 1
ATOM 1412 O O . PRO A 1 179 ? 3.371 22.654 -41.561 1.00 78.38 179 PRO A O 1
ATOM 1415 N N . GLN A 1 180 ? 4.286 24.326 -40.390 1.00 75.06 180 GLN A N 1
ATOM 1416 C CA . GLN A 1 180 ? 3.298 25.305 -40.834 1.00 75.06 180 GLN A CA 1
ATOM 1417 C C . GLN A 1 180 ? 3.376 25.503 -42.357 1.00 75.06 180 GLN A C 1
ATOM 1419 O O . GLN A 1 180 ? 4.463 25.648 -42.922 1.00 75.06 180 GLN A O 1
ATOM 1424 N N . GLU A 1 181 ? 2.222 25.512 -43.030 1.00 69.94 181 GLU A N 1
ATOM 1425 C CA . GLU A 1 181 ? 2.149 25.762 -44.473 1.00 69.94 181 GLU A CA 1
ATOM 1426 C C . GLU A 1 181 ? 2.612 27.186 -44.788 1.00 69.94 181 GLU A C 1
ATOM 1428 O O . GLU A 1 181 ? 1.922 28.167 -44.510 1.00 69.94 181 GLU A O 1
ATOM 1433 N N . VAL A 1 182 ? 3.782 27.294 -45.413 1.00 73.81 182 VAL A N 1
ATOM 1434 C CA . VAL A 1 182 ? 4.276 28.547 -45.983 1.00 73.81 182 VAL A CA 1
ATOM 1435 C C . VAL A 1 182 ? 4.168 28.428 -47.498 1.00 73.81 182 VAL A C 1
ATOM 1437 O O . VAL A 1 182 ? 4.827 27.587 -48.111 1.00 73.81 182 VAL A O 1
ATOM 1440 N N . LYS A 1 183 ? 3.312 29.252 -48.118 1.00 68.88 183 LYS A N 1
ATOM 1441 C CA . LYS A 1 183 ? 3.107 29.232 -49.575 1.00 68.88 183 LYS A CA 1
ATOM 1442 C C . LYS A 1 183 ? 4.449 29.351 -50.303 1.00 68.88 183 LYS A C 1
ATOM 1444 O O . LYS A 1 183 ? 5.166 30.331 -50.133 1.00 68.88 183 LYS A O 1
ATOM 1449 N N . GLY A 1 184 ? 4.759 28.359 -51.139 1.00 66.75 184 GLY A N 1
ATOM 1450 C CA . GLY A 1 184 ? 5.958 28.357 -51.979 1.00 66.75 184 GLY A CA 1
ATOM 1451 C C . GLY A 1 184 ? 7.253 27.942 -51.276 1.00 66.75 184 GLY A C 1
ATOM 1452 O O . GLY A 1 184 ? 8.323 28.220 -51.815 1.00 66.75 184 GLY A O 1
ATOM 1453 N N . ARG A 1 185 ? 7.187 27.282 -50.110 1.00 74.44 185 ARG A N 1
ATOM 1454 C CA . ARG A 1 185 ? 8.366 26.732 -49.424 1.00 74.44 185 ARG A CA 1
ATOM 1455 C C . ARG A 1 185 ? 9.067 25.685 -50.297 1.00 74.44 185 ARG A C 1
ATOM 1457 O O . ARG A 1 185 ? 8.436 24.739 -50.762 1.00 74.44 185 ARG A O 1
ATOM 1464 N N . VAL A 1 186 ? 10.372 25.847 -50.500 1.00 76.25 186 VAL A N 1
ATOM 1465 C CA . VAL A 1 186 ? 11.233 24.902 -51.229 1.00 76.25 186 VAL A CA 1
ATOM 1466 C C . VAL A 1 186 ? 12.359 24.489 -50.279 1.00 76.25 186 VAL A C 1
ATOM 1468 O O . VAL A 1 186 ? 13.057 25.364 -49.770 1.00 76.25 186 VAL A O 1
ATOM 1471 N N . MET A 1 187 ? 12.497 23.189 -49.994 1.00 66.38 187 MET A N 1
ATOM 1472 C CA . MET A 1 187 ? 13.482 22.644 -49.034 1.00 66.38 187 MET A CA 1
ATOM 1473 C C . MET A 1 187 ? 14.750 22.092 -49.708 1.00 66.38 187 MET A C 1
ATOM 1475 O O . MET A 1 187 ? 15.687 21.693 -49.026 1.00 66.38 187 MET A O 1
ATOM 1479 N N . GLY A 1 188 ? 14.843 22.168 -51.038 1.00 67.25 188 GLY A N 1
ATOM 1480 C CA . GLY A 1 188 ? 16.016 21.735 -51.794 1.00 67.25 188 GLY A CA 1
ATOM 1481 C C . GLY A 1 188 ? 16.224 22.510 -53.095 1.00 67.25 188 GLY A C 1
ATOM 1482 O O . GLY A 1 188 ? 15.736 23.623 -53.272 1.00 67.25 188 GLY A O 1
ATOM 1483 N N . ARG A 1 189 ? 16.987 21.922 -54.026 1.00 62.44 189 ARG A N 1
ATOM 1484 C CA . ARG A 1 189 ? 17.270 22.528 -55.344 1.00 62.44 189 ARG A CA 1
ATOM 1485 C C . ARG A 1 189 ? 16.214 22.229 -56.412 1.00 62.44 189 ARG A C 1
ATOM 1487 O O . ARG A 1 189 ? 16.174 22.950 -57.405 1.00 62.44 189 ARG A O 1
ATOM 1494 N N . SER A 1 190 ? 15.387 21.200 -56.221 1.00 63.00 190 SER A N 1
ATOM 1495 C CA . SER A 1 190 ? 14.340 20.807 -57.169 1.00 63.00 190 SER A CA 1
ATOM 1496 C C . SER A 1 190 ? 12.969 21.335 -56.735 1.00 63.00 190 SER A C 1
ATOM 1498 O O . SER A 1 190 ? 12.653 21.376 -55.547 1.00 63.00 190 SER A O 1
ATOM 1500 N N . ARG A 1 191 ? 12.162 21.756 -57.717 1.00 72.44 191 ARG A N 1
ATOM 1501 C CA . ARG A 1 191 ? 10.741 22.119 -57.552 1.00 72.44 191 ARG A CA 1
ATOM 1502 C C . ARG A 1 191 ? 9.812 21.083 -58.188 1.00 72.44 191 ARG A C 1
ATOM 1504 O O . ARG A 1 191 ? 8.651 21.384 -58.439 1.00 72.44 191 ARG A O 1
ATOM 1511 N N . GLU A 1 192 ? 10.353 19.919 -58.521 1.00 73.31 192 GLU A N 1
ATOM 1512 C CA . GLU A 1 192 ? 9.682 18.949 -59.384 1.00 73.31 192 GLU A CA 1
ATOM 1513 C C . GLU A 1 192 ? 8.626 18.150 -58.615 1.00 73.31 192 GLU A C 1
ATOM 1515 O O . GLU A 1 192 ? 7.576 17.868 -59.182 1.00 73.31 192 GLU A O 1
ATOM 1520 N N . ASP A 1 193 ? 8.839 17.912 -57.313 1.00 81.12 193 ASP A N 1
ATOM 1521 C CA . ASP A 1 193 ? 7.932 17.128 -56.472 1.00 81.12 193 ASP A CA 1
ATOM 1522 C C . ASP A 1 193 ? 7.568 17.830 -55.152 1.00 81.12 193 ASP A C 1
ATOM 1524 O O . ASP A 1 193 ? 8.372 18.552 -54.549 1.00 81.12 193 ASP A O 1
ATOM 1528 N N . TRP A 1 194 ? 6.334 17.592 -54.696 1.00 84.38 194 TRP A N 1
ATOM 1529 C CA . TRP A 1 194 ? 5.780 18.097 -53.437 1.00 84.38 194 TRP A CA 1
ATOM 1530 C C . TRP A 1 194 ? 5.704 16.995 -52.373 1.00 84.38 194 TRP A C 1
ATOM 1532 O O . TRP A 1 194 ? 5.156 15.918 -52.625 1.00 84.38 194 TRP A O 1
ATOM 1542 N N . CYS A 1 195 ? 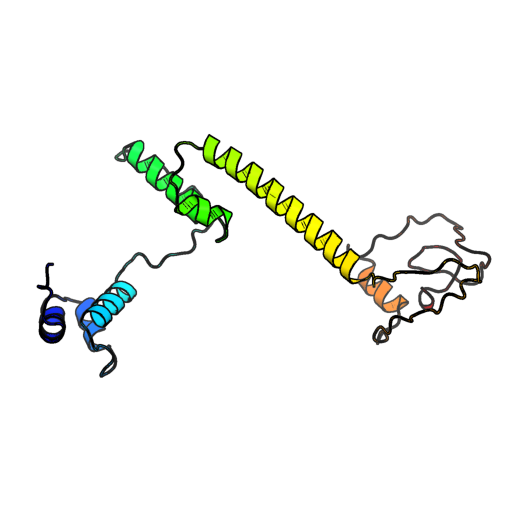6.186 17.295 -51.163 1.00 86.62 195 CYS A N 1
ATOM 1543 C CA . CYS A 1 195 ? 6.069 16.418 -49.999 1.00 86.62 195 CYS A CA 1
ATOM 1544 C C . CYS A 1 195 ? 4.959 16.923 -49.071 1.00 86.62 195 CYS A C 1
ATOM 1546 O O . CYS A 1 195 ? 5.050 18.022 -48.520 1.00 86.62 195 CYS A O 1
ATOM 1548 N N . GLU A 1 196 ? 3.928 16.103 -48.849 1.00 85.38 196 GLU A N 1
ATOM 1549 C CA . GLU A 1 196 ? 2.804 16.434 -47.957 1.00 85.38 196 GLU A CA 1
ATOM 1550 C C . GLU A 1 196 ? 3.220 16.500 -46.482 1.00 85.38 196 GLU A C 1
ATOM 1552 O O . GLU A 1 196 ? 2.626 17.254 -45.715 1.00 85.38 196 GLU A O 1
ATOM 1557 N N . PHE A 1 197 ? 4.256 15.754 -46.085 1.00 85.88 197 PHE A N 1
ATOM 1558 C CA . PHE A 1 197 ? 4.777 15.780 -44.718 1.00 85.88 197 PHE A CA 1
ATOM 1559 C C . PHE A 1 197 ? 5.531 17.086 -44.436 1.00 85.88 197 PHE A C 1
ATOM 1561 O O . PHE A 1 197 ? 5.207 17.805 -43.494 1.00 85.88 197 PHE A O 1
ATOM 1568 N N . HIS A 1 198 ? 6.484 17.453 -45.298 1.00 85.06 198 HIS A N 1
ATOM 1569 C CA . HIS A 1 198 ? 7.262 18.687 -45.141 1.00 85.06 198 HIS A CA 1
ATOM 1570 C C . HIS A 1 198 ? 6.530 19.956 -45.589 1.00 85.06 198 HIS A C 1
ATOM 1572 O O . HIS A 1 198 ? 7.006 21.061 -45.302 1.00 85.06 198 HIS A O 1
ATOM 1578 N N . ARG A 1 199 ? 5.406 19.812 -46.307 1.00 83.62 199 ARG A N 1
ATOM 1579 C CA . ARG A 1 199 ? 4.643 20.909 -46.925 1.00 83.62 199 ARG A CA 1
ATOM 1580 C C . ARG A 1 199 ? 5.563 21.839 -47.727 1.00 83.62 199 ARG A C 1
ATOM 1582 O O . ARG A 1 199 ? 5.514 23.065 -47.597 1.00 83.62 199 ARG A O 1
ATOM 1589 N N . ALA A 1 200 ? 6.454 21.237 -48.512 1.00 85.31 200 ALA A N 1
ATOM 1590 C CA . ALA A 1 200 ? 7.469 21.932 -49.292 1.00 85.31 200 ALA A CA 1
ATOM 1591 C C . ALA A 1 200 ? 7.801 21.181 -50.587 1.00 85.31 200 ALA A C 1
ATOM 1593 O O . ALA A 1 200 ? 7.612 19.966 -50.689 1.00 85.31 200 ALA A O 1
ATOM 1594 N N . PHE A 1 201 ? 8.337 21.918 -51.560 1.00 82.25 201 PHE A N 1
ATOM 1595 C CA . PHE A 1 201 ? 8.900 21.347 -52.781 1.00 82.25 201 PHE A CA 1
ATOM 1596 C C . PHE A 1 201 ? 10.328 20.859 -52.534 1.00 82.25 201 PHE A C 1
ATOM 1598 O O . PHE A 1 201 ? 11.191 21.651 -52.142 1.00 82.25 201 PHE A O 1
ATOM 1605 N N . GLU A 1 202 ? 10.556 19.566 -52.748 1.00 80.88 202 GLU A N 1
ATOM 1606 C CA . GLU A 1 202 ? 11.875 18.932 -52.663 1.00 80.88 202 GLU A CA 1
ATOM 1607 C C . GLU A 1 202 ? 11.838 17.512 -53.246 1.00 80.88 202 GLU A C 1
ATOM 1609 O O . GLU A 1 202 ? 12.548 17.223 -54.205 1.00 80.88 202 GLU A O 1
ATOM 1614 N N . HIS A 1 203 ? 11.002 16.648 -52.664 1.00 83.94 203 HIS A N 1
ATOM 1615 C CA . HIS A 1 203 ? 10.808 15.237 -53.007 1.00 83.94 203 HIS A CA 1
ATOM 1616 C C . HIS A 1 203 ? 9.328 14.859 -52.839 1.00 83.94 203 HIS A C 1
ATOM 1618 O O . HIS A 1 203 ? 8.560 15.613 -52.244 1.00 83.94 203 HIS A O 1
ATOM 1624 N N . SER A 1 204 ? 8.912 13.692 -53.338 1.00 86.44 204 SER A N 1
ATOM 1625 C CA . SER A 1 204 ? 7.559 13.166 -53.098 1.00 86.44 204 SER A CA 1
ATOM 1626 C C . SER A 1 204 ? 7.446 12.508 -51.721 1.00 86.44 204 SER A C 1
ATOM 1628 O O . SER A 1 204 ? 8.422 11.960 -51.223 1.00 86.44 204 SER A O 1
ATOM 1630 N N . THR A 1 205 ? 6.255 12.469 -51.117 1.00 85.69 205 THR A N 1
ATOM 1631 C CA . THR A 1 205 ? 6.021 11.841 -49.795 1.00 85.69 205 THR A CA 1
ATOM 1632 C C . THR A 1 205 ? 6.528 10.388 -49.687 1.00 85.69 205 THR A C 1
ATOM 1634 O O . THR A 1 205 ? 6.901 9.939 -48.606 1.00 85.69 205 THR A O 1
ATOM 1637 N N . GLU A 1 206 ? 6.599 9.643 -50.795 1.00 85.25 206 GLU A N 1
ATOM 1638 C CA . GLU A 1 206 ? 7.160 8.282 -50.805 1.00 85.25 206 GLU A CA 1
ATOM 1639 C C . GLU A 1 206 ? 8.685 8.249 -50.645 1.00 85.25 206 GLU A C 1
ATOM 1641 O O . GLU A 1 206 ? 9.226 7.266 -50.144 1.00 85.25 206 GLU A O 1
ATOM 1646 N N . GLY A 1 207 ? 9.382 9.317 -51.031 1.00 79.44 207 GLY A N 1
ATOM 1647 C CA . GLY A 1 207 ? 10.836 9.456 -50.923 1.00 79.44 207 GLY A CA 1
ATOM 1648 C C . GLY A 1 207 ? 11.338 10.000 -49.581 1.00 79.44 207 GLY A C 1
ATOM 1649 O O . GLY A 1 207 ? 12.534 10.257 -49.476 1.00 79.44 207 GLY A O 1
ATOM 1650 N N . CYS A 1 208 ? 10.444 10.197 -48.603 1.00 80.19 208 CYS A N 1
ATOM 1651 C CA . CYS A 1 208 ? 10.739 10.816 -47.305 1.00 80.19 208 CYS A CA 1
ATOM 1652 C C . CYS A 1 208 ? 11.546 9.930 -46.335 1.00 80.19 208 CYS A C 1
ATOM 1654 O O . CYS A 1 208 ? 11.479 8.681 -46.426 1.00 80.19 208 CYS A O 1
#

Radius of gyration: 33.78 Å; Cα contacts (8 Å, |Δi|>4): 113; chains: 1; bounding box: 69×64×83 Å

Foldseek 3Di:
DCPDPDDQVVLVVCVLVVDDDPLNVVVVPDDPPQDDGNVSVVVVSCVVPVPPPPDQDDPVNLVVLDADPPHDPVRSVVVNLVSVLSNDDDDPLSVVSVVDPDPDPVVNVVSVVVVVVVVVVVVVVVVVVVVCVPDDDDDDDDDDDDDPDPPPDDDDDDDPDAQVVVCVVCVPPPPDDADDQDPAAAPDDDQPEADPRPNHRDHYVRVD

Organism: Mucuna pruriens (NCBI:txid157652)

InterPro domains:
  IPR005162 Retrotransposon-derived protein PEG10, N-terminal capsid-like domain [PF03732] (13-97)

pLDDT: mean 76.82, std 15.19, range [32.94, 94.44]

Sequence (208 aa):
MYVSGGNDKLSCKLFPGTLRGVAMHWMATLPARSIQMFDDLAGSFVSQFAANKVKKIEVADLFDVKQSQDETLKSYLACFNNAIVRGLRAGPFSDALTLRLFASMEEIRVRAEKHIEVEGDQAERLEVERVDTIRPVQQGGKHKRQARATDAKQHFTSLTEKRAQILREICHTSLLDFPQEVKGRVMGRSREDWCEFHRAFEHSTEGC

Secondary structure (DSSP, 8-state):
----TT-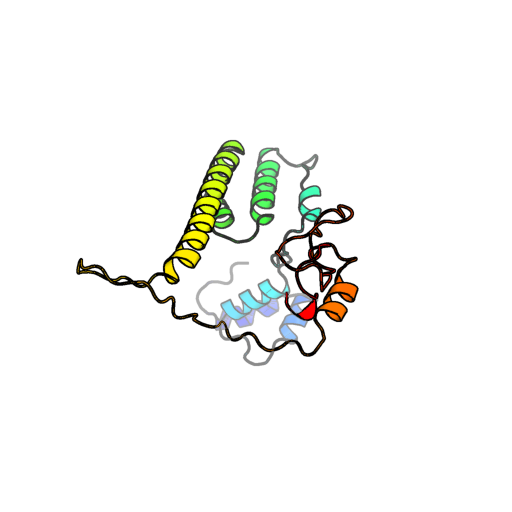HHHHHHHGGGG--THHHHHHHHSPTT--SSHHHHHHHHHHHH-S---PPPPHHHHHT----TT--HHHHHHHHHHHHHHHSPSSHHHHHHHHS--S-HHHHHHHHHHHHHHHHHHHHHHHHHHHHTT---------------------PPPPSS-HHHHHHHHTTSTT--PPP--TT-B-SS--S-EETTTTEESS-GGG-

Solvent-accessible surface area (backbone atoms only — not comparable to full-atom values): 13310 Å² total; per-residue (Å²): 133,89,70,77,88,86,44,44,74,56,48,57,66,52,49,63,78,74,47,60,71,71,57,40,55,52,63,73,68,58,62,89,82,72,57,88,44,38,66,49,46,51,51,51,48,44,72,72,68,44,88,74,64,87,66,80,60,48,78,69,59,60,74,68,69,66,78,51,98,88,53,52,70,71,58,42,52,53,52,49,53,51,49,58,47,55,61,45,72,88,46,77,67,36,50,58,49,69,79,43,86,70,95,43,73,64,60,52,48,58,51,48,54,53,48,52,51,53,53,49,54,49,52,51,49,54,51,51,48,67,59,49,78,74,60,84,88,76,85,84,81,93,77,94,73,85,83,77,80,79,80,79,76,79,84,69,83,77,72,94,63,58,51,57,56,55,46,66,72,42,68,87,42,93,84,62,90,69,60,80,83,47,93,85,40,61,80,56,94,44,79,85,28,60,14,78,68,69,45,25,20,43,44,40,44,76,76,109